Protein AF-A0A8S3ZU17-F1 (afdb_monomer_lite)

pLDDT: mean 91.09, std 12.71, range [44.12, 98.75]

Foldseek 3Di:
DDDDDDPVDDDDDDEAEDDQDCDDQDHNVCLQCQPPPGPDPDRHHVLVVVVVLLVVCVVDVVAAYEYEALLNVVVSCVVDDPVSLVSVLVCLVSNRYAYAQQFNGLDAAPPDDVVVLVVRSVVSQVCCCVRRNNVSHDLEHEALPHQDHALVSLQSSLVVNRQAYEYEHDDPVVLVVCVVVVNQWDWDQSPCPPCNCSSIHIYGYDNHGPDDDPVPPPPDPPDPPPPPCDPVVVVVVVVVVVVD

Organism: NCBI:txid100452

Structure (mmCIF, N/CA/C/O backbone):
data_AF-A0A8S3ZU17-F1
#
_entry.id   AF-A0A8S3ZU17-F1
#
loop_
_atom_site.group_PDB
_atom_site.id
_atom_site.type_symbol
_atom_site.label_atom_id
_atom_site.label_alt_id
_atom_site.label_comp_id
_atom_site.label_asym_id
_atom_site.label_entity_id
_atom_site.label_seq_id
_atom_site.pdbx_PDB_ins_code
_atom_site.Cartn_x
_atom_site.Cartn_y
_atom_site.Cartn_z
_atom_site.occupancy
_atom_site.B_iso_or_equiv
_atom_site.auth_seq_id
_atom_site.auth_comp_id
_atom_site.auth_asym_id
_atom_site.auth_atom_id
_atom_site.pdbx_PDB_model_num
ATOM 1 N N . ASN A 1 1 ? -13.985 -9.614 -5.889 1.00 69.81 1 ASN A N 1
ATOM 2 C CA . ASN A 1 1 ? -14.977 -8.670 -6.433 1.00 69.81 1 ASN A CA 1
ATOM 3 C C . ASN A 1 1 ? -14.207 -7.542 -7.112 1.00 69.81 1 ASN A C 1
ATOM 5 O O . ASN A 1 1 ? -13.964 -6.518 -6.483 1.00 69.81 1 ASN A O 1
ATOM 9 N N . CYS A 1 2 ? -13.712 -7.781 -8.330 1.00 88.81 2 CYS A N 1
ATOM 10 C CA . CYS A 1 2 ? -12.930 -6.790 -9.077 1.00 88.81 2 CYS A CA 1
ATOM 11 C C . CYS A 1 2 ? -13.880 -5.884 -9.878 1.00 88.81 2 CYS A C 1
ATOM 13 O O . CYS A 1 2 ? -14.910 -6.385 -10.337 1.00 88.81 2 CYS A O 1
ATOM 15 N N . PRO A 1 3 ? -13.584 -4.580 -10.035 1.00 92.44 3 PRO A N 1
ATOM 16 C CA . PRO A 1 3 ? -14.338 -3.718 -10.943 1.00 92.44 3 PRO A CA 1
ATOM 17 C C . PRO A 1 3 ? -14.374 -4.288 -12.366 1.00 92.44 3 PRO A C 1
ATOM 19 O O . PRO A 1 3 ? -13.418 -4.935 -12.794 1.00 92.44 3 PRO A O 1
ATOM 22 N N . ALA A 1 4 ? -15.469 -4.042 -13.086 1.00 93.44 4 ALA A N 1
ATOM 23 C CA . ALA A 1 4 ? -15.565 -4.393 -14.498 1.00 93.44 4 ALA A CA 1
ATOM 24 C C . ALA A 1 4 ? -14.590 -3.547 -15.330 1.00 93.44 4 ALA A C 1
ATOM 26 O O . ALA A 1 4 ? -14.343 -2.385 -15.002 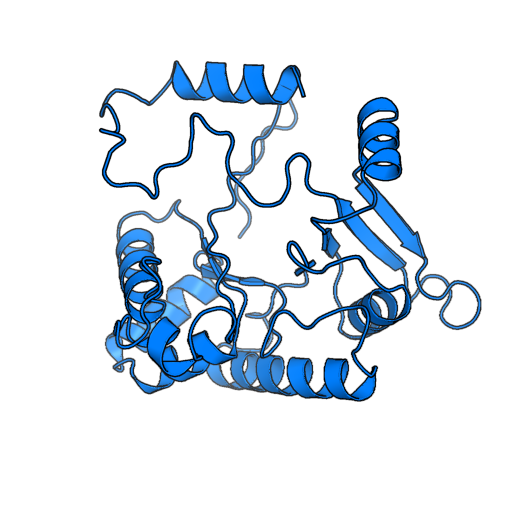1.00 93.44 4 ALA A O 1
ATOM 27 N N . ILE A 1 5 ? -14.071 -4.142 -16.400 1.00 95.25 5 ILE A N 1
ATOM 28 C CA . ILE A 1 5 ? -13.211 -3.487 -17.389 1.00 95.25 5 ILE A CA 1
ATOM 29 C C . ILE A 1 5 ? -13.906 -3.482 -18.752 1.00 95.25 5 ILE A C 1
ATOM 31 O O . ILE A 1 5 ? -14.777 -4.318 -19.003 1.00 95.25 5 ILE A O 1
ATOM 35 N N . ASP A 1 6 ? -13.497 -2.567 -19.626 1.00 94.38 6 ASP A N 1
ATOM 36 C CA . ASP A 1 6 ? -13.861 -2.572 -21.045 1.00 94.38 6 ASP A CA 1
ATOM 37 C C . ASP A 1 6 ? -12.615 -2.886 -21.881 1.00 94.38 6 ASP A C 1
ATOM 39 O O . ASP A 1 6 ? -11.703 -2.067 -21.985 1.00 94.38 6 ASP A O 1
ATOM 43 N N . GLU A 1 7 ? -12.559 -4.081 -22.473 1.00 95.19 7 GLU A N 1
ATOM 44 C CA . GLU A 1 7 ? -11.410 -4.544 -23.267 1.00 95.19 7 GLU A CA 1
ATOM 45 C C . GLU A 1 7 ? -11.180 -3.725 -24.549 1.00 95.19 7 GLU A C 1
ATOM 47 O O . GLU A 1 7 ? -10.099 -3.787 -25.132 1.00 95.19 7 GLU A O 1
ATOM 52 N N . SER A 1 8 ? -12.170 -2.942 -24.990 1.00 95.00 8 SER A N 1
ATOM 53 C CA . SER A 1 8 ? -12.053 -2.067 -26.160 1.00 95.00 8 SER A CA 1
ATOM 54 C C . SER A 1 8 ? -11.480 -0.682 -25.836 1.00 95.00 8 SER A C 1
ATOM 56 O O . SER A 1 8 ? -11.221 0.103 -26.752 1.00 95.00 8 SER A O 1
ATOM 58 N N . MET A 1 9 ? -11.268 -0.372 -24.552 1.00 91.94 9 MET A N 1
ATOM 59 C CA . MET A 1 9 ? -10.837 0.943 -24.083 1.00 91.94 9 MET A CA 1
ATOM 60 C C . MET A 1 9 ? -9.561 0.886 -23.239 1.00 91.94 9 MET A C 1
ATOM 62 O O . MET A 1 9 ? -9.140 -0.153 -22.731 1.00 91.94 9 MET A O 1
ATOM 66 N N . ILE A 1 10 ? -8.952 2.058 -23.042 1.00 89.25 10 ILE A N 1
ATOM 67 C CA . ILE A 1 10 ? -7.946 2.239 -21.994 1.00 89.25 10 ILE A CA 1
ATOM 68 C C . ILE A 1 10 ? -8.663 2.198 -20.645 1.00 89.25 10 ILE A C 1
ATOM 70 O O . ILE A 1 10 ? -9.541 3.018 -20.375 1.00 89.25 10 ILE A O 1
ATOM 74 N N . ASN A 1 11 ? -8.254 1.265 -19.789 1.00 91.62 11 ASN A N 1
ATOM 75 C CA . ASN A 1 11 ? -8.778 1.134 -18.436 1.00 91.62 11 ASN A CA 1
ATOM 76 C C . ASN A 1 11 ? -7.854 1.862 -17.458 1.00 91.62 11 ASN A C 1
ATOM 78 O O . ASN A 1 11 ? -6.670 1.546 -17.352 1.00 91.62 11 ASN A O 1
ATOM 82 N N . VAL A 1 12 ? -8.400 2.835 -16.730 1.00 91.25 12 VAL A N 1
ATOM 83 C CA . VAL A 1 12 ? -7.660 3.594 -15.716 1.00 91.25 12 VAL A CA 1
ATOM 84 C C . VAL A 1 12 ? -8.087 3.120 -14.333 1.00 91.25 12 VAL A C 1
ATOM 86 O O . VAL A 1 12 ? -9.187 3.418 -13.868 1.00 91.25 12 VAL A O 1
ATOM 89 N N . HIS A 1 13 ? -7.203 2.389 -13.658 1.00 93.38 13 HIS A N 1
ATOM 90 C CA . HIS A 1 13 ? -7.432 1.935 -12.290 1.00 93.38 13 HIS A CA 1
ATOM 91 C C . HIS A 1 13 ? -6.986 3.010 -11.298 1.00 93.38 13 HIS A C 1
ATOM 93 O O . HIS A 1 13 ? -5.796 3.209 -11.066 1.00 93.38 13 HIS A O 1
ATOM 99 N N . LEU A 1 14 ? -7.951 3.703 -10.693 1.00 93.44 14 LEU A N 1
ATOM 100 C CA . LEU A 1 14 ? -7.679 4.595 -9.570 1.00 93.44 14 LEU A CA 1
ATOM 101 C C . LEU A 1 14 ? -7.478 3.751 -8.310 1.00 93.44 14 LEU A C 1
ATOM 103 O O . LEU A 1 14 ? -8.381 3.011 -7.915 1.00 93.44 14 LEU A O 1
ATOM 107 N N . VAL A 1 15 ? -6.310 3.874 -7.679 1.00 95.62 15 VAL A N 1
ATOM 108 C CA . VAL A 1 15 ? -5.947 3.126 -6.466 1.00 95.62 15 VAL A CA 1
ATOM 109 C C . VAL A 1 15 ? -5.748 4.111 -5.310 1.00 95.62 15 VAL A C 1
ATOM 111 O O . VAL A 1 15 ? -4.634 4.585 -5.100 1.00 95.62 15 VAL A O 1
ATOM 114 N N . PRO A 1 16 ? -6.810 4.476 -4.566 1.00 96.38 16 PRO A N 1
ATOM 115 C CA . PRO A 1 16 ? -6.674 5.332 -3.395 1.00 96.38 16 PRO A CA 1
ATOM 116 C C . PRO A 1 16 ? -5.888 4.620 -2.294 1.00 96.38 16 PRO A C 1
ATOM 118 O O . PRO A 1 16 ? -6.227 3.500 -1.903 1.00 96.38 16 PRO A O 1
ATOM 121 N N . HIS A 1 17 ? -4.857 5.285 -1.786 1.00 96.56 17 HIS A N 1
ATOM 122 C CA . HIS A 1 17 ? -4.016 4.792 -0.703 1.00 96.56 17 HIS A CA 1
ATOM 123 C C . HIS A 1 17 ? -3.500 5.955 0.146 1.00 96.56 17 HIS A C 1
ATOM 125 O O . HIS A 1 17 ? -3.621 7.122 -0.223 1.00 96.56 17 HIS A O 1
ATOM 131 N N . SER A 1 18 ? -2.893 5.631 1.284 1.00 94.31 18 SER A N 1
ATOM 132 C CA . SER A 1 18 ? -2.116 6.567 2.093 1.00 94.31 18 SER A CA 1
ATOM 133 C C . SER A 1 18 ? -0.814 5.867 2.452 1.00 94.31 18 SER A C 1
ATOM 135 O O . SER A 1 18 ? -0.853 4.729 2.910 1.00 94.31 18 SER A O 1
ATOM 137 N N . HIS A 1 19 ? 0.325 6.495 2.161 1.00 95.25 19 HIS A N 1
ATOM 138 C CA . HIS A 1 19 ? 1.609 5.996 2.642 1.00 95.25 19 HIS A CA 1
ATOM 139 C C . HIS A 1 19 ? 1.821 6.503 4.065 1.00 95.25 19 HIS A C 1
ATOM 141 O O . HIS A 1 19 ? 1.743 7.712 4.299 1.00 95.25 19 HIS A O 1
ATOM 147 N N . ILE A 1 20 ? 2.019 5.583 5.008 1.00 93.56 20 ILE A N 1
ATOM 148 C CA . ILE A 1 20 ? 2.026 5.911 6.428 1.00 93.56 20 ILE A CA 1
ATOM 149 C C . ILE A 1 20 ? 3.246 5.290 7.100 1.00 93.56 20 ILE A C 1
ATOM 151 O O . ILE A 1 20 ? 3.212 4.149 7.560 1.00 93.56 20 ILE A O 1
ATOM 155 N N . ASP A 1 21 ? 4.309 6.081 7.223 1.00 96.00 21 ASP A N 1
ATOM 156 C CA . ASP A 1 21 ? 5.535 5.651 7.886 1.00 96.00 21 ASP A CA 1
ATOM 157 C C . ASP A 1 21 ? 5.282 5.177 9.320 1.00 96.00 21 ASP A C 1
ATOM 159 O O . ASP A 1 21 ? 4.705 5.879 10.162 1.00 96.00 21 ASP A O 1
ATOM 163 N N . VAL A 1 22 ? 5.783 3.984 9.639 1.00 97.12 22 VAL A N 1
ATOM 164 C CA . VAL A 1 22 ? 5.805 3.455 11.008 1.00 97.12 22 VAL A CA 1
ATOM 165 C C . VAL A 1 22 ? 7.019 4.028 11.740 1.00 97.12 22 VAL A C 1
ATOM 167 O O . VAL A 1 22 ? 7.945 3.320 12.125 1.00 97.12 22 VAL A O 1
ATOM 170 N N . GLY A 1 23 ? 6.988 5.348 11.921 1.00 93.50 23 GLY A N 1
ATOM 171 C CA . GLY A 1 23 ? 8.092 6.141 12.447 1.00 93.50 23 GLY A CA 1
ATOM 172 C C . GLY A 1 23 ? 9.035 6.636 11.345 1.00 93.50 23 GLY A C 1
ATOM 173 O O . GLY A 1 23 ? 9.515 5.854 10.534 1.00 93.50 23 GLY A O 1
ATOM 174 N N . TRP A 1 24 ? 9.307 7.944 11.330 1.00 93.06 24 TRP A N 1
ATOM 175 C CA . TRP A 1 24 ? 10.256 8.596 10.413 1.00 93.06 24 TRP A CA 1
ATOM 176 C C . TRP A 1 24 ? 10.633 9.983 10.950 1.00 93.06 24 TRP A C 1
ATOM 178 O O . TRP A 1 24 ? 11.619 10.118 11.670 1.00 93.06 24 TRP A O 1
ATOM 188 N N . LEU A 1 25 ? 9.815 11.005 10.668 1.00 89.69 25 LEU A N 1
ATOM 189 C CA . LEU A 1 25 ? 9.969 12.354 11.238 1.00 89.69 25 LEU A CA 1
ATOM 190 C C . LEU A 1 25 ? 9.270 12.506 12.592 1.00 89.69 25 LEU A C 1
ATOM 192 O O . LEU A 1 25 ? 9.583 13.417 13.356 1.00 89.69 25 LEU A O 1
ATOM 196 N N . LYS A 1 26 ? 8.309 11.623 12.859 1.00 89.44 26 LYS A N 1
ATOM 197 C CA . LYS A 1 26 ? 7.585 11.495 14.120 1.00 89.44 26 LYS A CA 1
ATOM 198 C C . LYS A 1 26 ? 7.677 10.061 14.613 1.00 89.44 26 LYS A C 1
ATOM 200 O O . LYS A 1 26 ? 7.973 9.146 13.839 1.00 89.44 26 LYS A O 1
ATOM 205 N N . THR A 1 27 ? 7.419 9.862 15.895 1.00 92.56 27 THR A N 1
ATOM 206 C CA . THR A 1 27 ? 7.246 8.531 16.473 1.00 92.56 27 THR A CA 1
ATOM 207 C C . THR A 1 27 ? 5.971 7.870 15.945 1.00 92.56 27 THR A C 1
ATOM 209 O O . THR A 1 27 ? 5.072 8.523 15.413 1.00 92.56 27 THR A O 1
ATOM 212 N N . VAL A 1 28 ? 5.875 6.552 16.131 1.00 94.81 28 VAL A N 1
ATOM 213 C CA . VAL A 1 28 ? 4.680 5.774 15.775 1.00 94.81 28 VAL A CA 1
ATOM 214 C C . VAL A 1 28 ? 3.430 6.330 16.470 1.00 94.81 28 VAL A C 1
ATOM 216 O O . VAL A 1 28 ? 2.376 6.451 15.854 1.00 94.81 28 VAL A O 1
ATOM 219 N N . ASP A 1 29 ? 3.533 6.711 17.742 1.00 93.62 29 ASP A N 1
ATOM 220 C CA . ASP A 1 29 ? 2.380 7.200 18.502 1.00 93.62 29 ASP A CA 1
ATOM 221 C C . ASP A 1 29 ? 1.916 8.576 18.026 1.00 93.62 29 ASP A C 1
ATOM 223 O O . ASP A 1 29 ? 0.720 8.773 17.828 1.00 93.62 29 ASP A O 1
ATOM 227 N N . GLU A 1 30 ? 2.852 9.486 17.767 1.00 91.44 30 GLU A N 1
ATOM 228 C CA . GLU A 1 30 ? 2.558 10.827 17.251 1.00 91.44 30 GLU A CA 1
ATOM 229 C C . GLU A 1 30 ? 1.898 10.774 15.870 1.00 91.44 30 GLU A C 1
ATOM 231 O O . GLU A 1 30 ? 0.909 11.467 15.631 1.00 91.44 30 GLU A O 1
ATOM 236 N N . TYR A 1 31 ? 2.391 9.918 14.966 1.00 93.38 31 TYR A N 1
ATOM 237 C CA . TYR A 1 31 ? 1.717 9.685 13.689 1.00 93.38 31 TYR A CA 1
ATOM 238 C C . TYR A 1 31 ? 0.314 9.117 13.895 1.00 93.38 31 TYR A C 1
ATOM 240 O O . TYR A 1 31 ? -0.630 9.552 13.232 1.00 93.38 31 TYR A O 1
ATOM 248 N N . TYR A 1 32 ? 0.156 8.150 14.802 1.00 94.81 32 TYR A N 1
ATOM 249 C CA . TYR A 1 32 ? -1.131 7.504 15.019 1.00 94.81 32 TYR A CA 1
ATOM 250 C C . TYR A 1 32 ? -2.191 8.473 15.550 1.00 94.81 32 TYR A C 1
ATOM 252 O O . TYR A 1 32 ? -3.289 8.552 14.987 1.00 94.81 32 TYR A O 1
ATOM 260 N N . THR A 1 33 ? -1.875 9.206 16.621 1.00 92.06 33 THR A N 1
ATOM 261 C CA . THR A 1 33 ? -2.826 10.107 17.282 1.00 92.06 33 THR A CA 1
ATOM 262 C C . THR A 1 33 ? -3.020 11.415 16.526 1.00 92.06 33 THR A C 1
ATOM 264 O O . THR A 1 33 ? -4.091 12.015 16.645 1.00 92.06 33 THR A O 1
ATOM 267 N N . GLY A 1 34 ? -2.027 11.824 15.731 1.00 87.19 34 GLY A N 1
ATOM 268 C CA . GLY A 1 34 ? -1.964 13.145 15.113 1.00 87.19 34 GLY A CA 1
ATOM 269 C C . GLY A 1 34 ? -1.469 14.232 16.063 1.00 87.19 34 GLY A C 1
ATOM 270 O O . GLY A 1 34 ? -1.502 15.413 15.706 1.00 87.19 34 GLY A O 1
ATOM 271 N N . ASP A 1 35 ? -1.022 13.853 17.263 1.00 80.56 35 ASP A N 1
ATOM 272 C CA . ASP A 1 35 ? -0.457 14.795 18.216 1.00 80.56 35 ASP A CA 1
ATOM 273 C C . ASP A 1 35 ? 0.832 15.388 17.643 1.00 80.56 35 ASP A C 1
ATOM 275 O O . ASP A 1 35 ? 1.611 14.727 16.950 1.00 80.56 35 ASP A O 1
ATOM 279 N N . ASN A 1 36 ? 1.049 16.675 17.909 1.00 66.69 36 ASN A N 1
ATOM 280 C CA . ASN A 1 36 ? 2.143 17.428 17.304 1.00 66.69 36 ASN A CA 1
ATOM 281 C C . ASN A 1 36 ? 3.144 17.965 18.345 1.00 66.69 36 ASN A C 1
ATOM 283 O O . ASN A 1 36 ? 3.320 19.178 18.445 1.00 66.69 36 ASN A O 1
ATOM 287 N N . PRO A 1 37 ? 3.787 17.098 19.152 1.00 59.91 37 PRO A N 1
ATOM 288 C CA . PRO A 1 37 ? 4.853 17.521 20.063 1.00 59.91 37 PRO A CA 1
ATOM 289 C C . PRO A 1 37 ? 6.185 17.780 19.328 1.00 59.91 37 PRO A C 1
ATOM 291 O O . PRO A 1 37 ? 7.056 18.475 19.844 1.00 59.91 37 PRO A O 1
ATOM 294 N N . SER A 1 38 ? 6.345 17.253 18.113 1.00 58.25 38 SER A N 1
ATOM 295 C CA . SER A 1 38 ? 7.497 17.457 17.230 1.00 58.25 38 SER A CA 1
ATOM 296 C C . SER A 1 38 ? 7.429 18.809 16.503 1.00 58.25 38 SER A C 1
ATOM 298 O O . SER A 1 38 ? 6.379 19.177 15.981 1.00 58.25 38 SER A O 1
ATOM 300 N N . SER A 1 39 ? 8.558 19.514 16.359 1.00 61.25 39 SER A N 1
ATOM 301 C CA . SER A 1 39 ? 8.704 20.785 15.611 1.00 61.25 39 SER A CA 1
ATOM 302 C C . SER A 1 39 ? 8.517 20.664 14.086 1.00 61.25 39 SER A C 1
ATOM 304 O O . SER A 1 39 ? 8.818 21.596 13.338 1.00 61.25 39 SER A O 1
ATOM 306 N N . VAL A 1 40 ? 8.028 19.517 13.611 1.00 63.53 40 VAL A N 1
ATOM 307 C CA . VAL A 1 40 ? 7.869 19.185 12.196 1.00 63.53 40 VAL A CA 1
ATOM 308 C C . VAL A 1 40 ? 6.444 19.546 11.747 1.00 63.53 40 VAL A C 1
ATOM 310 O O . VAL A 1 40 ? 5.476 19.030 12.308 1.00 63.53 40 VAL A O 1
ATOM 313 N N . PRO A 1 41 ? 6.272 20.392 10.714 1.00 58.94 41 PRO A N 1
ATOM 314 C CA . PRO A 1 41 ? 4.967 20.912 10.289 1.00 58.94 41 PRO A CA 1
ATOM 315 C C . PRO A 1 41 ? 4.073 19.898 9.545 1.00 58.94 41 PRO A C 1
ATOM 317 O O . PRO A 1 41 ? 3.057 20.284 8.970 1.00 58.94 41 PRO A O 1
ATOM 320 N N . THR A 1 42 ? 4.415 18.608 9.527 1.00 60.44 42 THR A N 1
ATOM 321 C CA . THR A 1 42 ? 3.658 17.584 8.790 1.00 60.44 42 THR A CA 1
ATOM 322 C C . THR A 1 42 ? 2.436 17.102 9.578 1.00 60.44 42 THR A C 1
ATOM 324 O O . THR A 1 42 ? 2.551 16.596 10.699 1.00 60.44 42 THR A O 1
ATOM 327 N N . VAL A 1 43 ? 1.254 17.208 8.969 1.00 64.12 43 VAL A N 1
ATOM 328 C CA . VAL A 1 43 ? -0.057 16.859 9.546 1.00 64.12 43 VAL A CA 1
ATOM 329 C C . VAL A 1 43 ? -0.390 15.388 9.254 1.00 64.12 43 VAL A C 1
ATOM 331 O O . VAL A 1 43 ? -1.275 15.086 8.466 1.00 64.12 43 VAL A O 1
ATOM 334 N N . GLY A 1 44 ? 0.360 14.450 9.833 1.00 77.00 44 GLY A N 1
ATOM 335 C CA . GLY A 1 44 ? 0.015 13.025 9.759 1.00 77.00 44 GLY A CA 1
ATOM 336 C C . GLY A 1 44 ? -0.873 12.626 10.937 1.00 77.00 44 GLY A C 1
ATOM 337 O O . GLY A 1 44 ? -0.463 12.847 12.070 1.00 77.00 44 GLY A O 1
ATOM 338 N N . CYS A 1 45 ? -2.057 12.057 10.685 1.00 91.00 45 CYS A N 1
ATOM 339 C CA . CYS A 1 45 ? -2.915 11.448 11.711 1.00 91.00 45 CYS A CA 1
ATOM 340 C C . CYS A 1 45 ? -3.527 10.141 11.186 1.00 91.00 45 CYS A C 1
ATOM 342 O O . CYS A 1 45 ? -4.563 10.159 10.517 1.00 91.00 45 CYS A O 1
ATOM 344 N N . VAL A 1 46 ? -2.921 8.996 11.511 1.00 95.31 46 VAL A N 1
ATOM 345 C CA . VAL A 1 46 ? -3.357 7.690 10.979 1.00 95.31 46 VAL A CA 1
ATOM 346 C C . VAL A 1 46 ? -4.770 7.338 11.418 1.00 95.31 46 VAL A C 1
ATOM 348 O O . VAL A 1 46 ? -5.590 6.909 10.606 1.00 95.31 46 VAL A O 1
ATOM 351 N N . ARG A 1 47 ? -5.089 7.574 12.695 1.00 95.56 47 ARG A N 1
ATOM 352 C CA . ARG A 1 47 ? -6.432 7.336 13.232 1.00 95.56 47 ARG A CA 1
ATOM 353 C C . ARG A 1 47 ? -7.485 8.185 12.515 1.00 95.56 47 ARG A C 1
ATOM 355 O O . ARG A 1 47 ? -8.586 7.706 12.252 1.00 95.56 47 ARG A O 1
ATOM 362 N N . CYS A 1 48 ? -7.158 9.433 12.177 1.00 93.31 48 CYS A N 1
ATOM 363 C CA . CYS A 1 48 ? -8.047 10.323 11.430 1.00 93.31 48 CYS A CA 1
ATOM 364 C C . CYS A 1 48 ? -8.270 9.812 10.000 1.00 93.31 48 CYS A C 1
ATOM 366 O O . CYS A 1 48 ? -9.414 9.774 9.540 1.00 93.31 48 CYS A O 1
ATOM 368 N N . THR A 1 49 ? -7.194 9.383 9.328 1.00 94.38 49 THR A N 1
ATOM 369 C CA . THR A 1 49 ? -7.245 8.799 7.982 1.00 94.38 49 THR A CA 1
ATOM 370 C C . THR A 1 49 ? -8.128 7.558 7.965 1.00 94.38 49 THR A C 1
ATOM 372 O O . THR A 1 49 ? -9.072 7.506 7.187 1.00 94.38 49 THR A O 1
ATOM 375 N N . LEU A 1 50 ? -7.911 6.598 8.870 1.00 97.62 50 LEU A N 1
ATOM 376 C CA . LEU A 1 50 ? -8.709 5.369 8.934 1.00 97.62 50 LEU A CA 1
ATOM 377 C C . LEU A 1 50 ? -10.193 5.642 9.215 1.00 97.62 50 LEU A C 1
ATOM 379 O O . LEU A 1 50 ? -11.053 5.125 8.501 1.00 97.62 50 LEU A O 1
ATOM 383 N N . ASN A 1 51 ? -10.506 6.507 10.187 1.00 96.44 51 ASN A N 1
ATOM 384 C CA . ASN A 1 51 ? -11.889 6.905 10.475 1.00 96.44 51 ASN A CA 1
ATOM 385 C C . ASN A 1 51 ? -12.580 7.541 9.259 1.00 96.44 51 ASN A C 1
ATOM 387 O O . ASN A 1 51 ? -13.726 7.205 8.940 1.00 96.44 51 ASN A O 1
ATOM 391 N N . THR A 1 52 ? -11.884 8.446 8.567 1.00 95.56 52 THR A N 1
ATOM 392 C CA . THR A 1 52 ? -12.423 9.136 7.387 1.00 95.56 52 THR A CA 1
ATOM 393 C C . THR A 1 52 ? -12.593 8.166 6.226 1.00 95.56 52 THR A C 1
ATOM 395 O O . THR A 1 52 ? -13.671 8.109 5.644 1.00 95.56 52 THR A O 1
ATOM 398 N N . THR A 1 53 ? -11.590 7.334 5.942 1.00 97.31 53 THR A N 1
ATOM 399 C CA . THR A 1 53 ? -11.649 6.308 4.897 1.00 97.31 53 THR A CA 1
ATOM 400 C C . THR A 1 53 ? -12.829 5.370 5.106 1.00 97.31 53 THR A C 1
ATOM 402 O O . THR A 1 53 ? -13.619 5.179 4.186 1.00 97.31 53 THR A O 1
ATOM 405 N N . ILE A 1 54 ? -13.007 4.818 6.309 1.00 98.50 54 ILE A N 1
ATOM 406 C CA . ILE A 1 54 ? -14.130 3.914 6.594 1.00 98.50 54 ILE A CA 1
ATOM 407 C C . ILE A 1 54 ? -15.464 4.640 6.393 1.00 98.50 54 ILE A C 1
ATOM 409 O O . ILE A 1 54 ? -16.357 4.115 5.729 1.00 98.50 54 ILE A O 1
ATOM 413 N N . THR A 1 55 ? -15.582 5.872 6.894 1.00 98.12 55 THR A N 1
ATOM 414 C CA . THR A 1 55 ? -16.782 6.700 6.706 1.00 98.12 55 THR A CA 1
ATOM 415 C C . THR A 1 55 ? -17.081 6.944 5.225 1.00 98.12 55 THR A C 1
ATOM 417 O O . THR A 1 55 ? -18.226 6.803 4.797 1.00 98.12 55 THR A O 1
ATOM 420 N N . GLU A 1 56 ? -16.072 7.280 4.420 1.00 97.69 56 GLU A N 1
ATOM 421 C CA . GLU A 1 56 ? -16.242 7.535 2.990 1.00 97.69 56 GLU A CA 1
ATOM 422 C C . GLU A 1 56 ? -16.537 6.261 2.198 1.00 97.69 56 GLU A C 1
ATOM 424 O O . GLU A 1 56 ? -17.355 6.303 1.279 1.00 97.69 56 GLU A O 1
ATOM 429 N N . LEU A 1 57 ? -15.951 5.120 2.560 1.00 98.50 57 LEU A N 1
ATOM 430 C CA . LEU A 1 57 ? -16.298 3.834 1.959 1.00 98.50 57 LEU A CA 1
ATOM 431 C C . LEU A 1 57 ? -17.765 3.481 2.248 1.00 98.50 57 LEU A C 1
ATOM 433 O O . LEU A 1 57 ? -18.495 3.064 1.353 1.00 98.50 57 LEU A O 1
ATOM 437 N N . LEU A 1 58 ? -18.263 3.704 3.461 1.00 98.31 58 LEU A N 1
ATOM 438 C CA . LEU A 1 58 ? -19.659 3.396 3.790 1.00 98.31 58 LEU A CA 1
ATOM 439 C C . LEU A 1 58 ? -20.683 4.248 3.015 1.00 98.31 58 LEU A C 1
ATOM 441 O O . LEU A 1 58 ? -21.823 3.816 2.860 1.00 98.31 58 LEU A O 1
ATOM 445 N N . LYS A 1 59 ? -20.296 5.423 2.501 1.00 98.12 59 LYS A N 1
ATOM 446 C CA . LYS A 1 59 ? -21.191 6.323 1.749 1.00 98.12 59 LYS A CA 1
ATOM 447 C C . LYS A 1 59 ? -21.478 5.880 0.312 1.00 98.12 59 LYS A C 1
ATOM 449 O O . LYS A 1 59 ? -22.501 6.275 -0.235 1.00 98.12 59 LYS A O 1
ATOM 454 N N . ASP A 1 60 ? -20.594 5.105 -0.310 1.00 96.94 60 ASP A N 1
ATOM 455 C CA . ASP A 1 60 ? -20.712 4.740 -1.727 1.00 96.94 60 ASP A CA 1
ATOM 456 C C . ASP A 1 60 ? -20.027 3.401 -1.998 1.00 96.94 60 ASP A C 1
ATOM 458 O O . ASP A 1 60 ? -18.812 3.290 -1.846 1.00 96.94 60 ASP A O 1
ATOM 462 N N . ALA A 1 61 ? -20.803 2.407 -2.440 1.00 96.00 61 ALA A N 1
ATOM 463 C CA . ALA A 1 61 ? -20.370 1.029 -2.676 1.00 96.00 61 ALA A CA 1
ATOM 464 C C . ALA A 1 61 ? -19.286 0.871 -3.763 1.00 96.00 61 ALA A C 1
ATOM 466 O O . ALA A 1 61 ? -18.613 -0.159 -3.817 1.00 96.00 61 ALA A O 1
ATOM 467 N N . THR A 1 62 ? -19.085 1.875 -4.617 1.00 95.31 62 THR A N 1
ATOM 468 C CA . THR A 1 62 ? -18.069 1.844 -5.681 1.00 95.31 62 THR A CA 1
ATOM 469 C C . THR A 1 62 ? -16.666 2.170 -5.168 1.00 95.31 62 THR A C 1
ATOM 471 O O . THR A 1 62 ? -15.672 1.720 -5.748 1.00 95.31 62 THR A O 1
ATOM 474 N N . ARG A 1 63 ? -16.576 2.907 -4.052 1.00 96.88 63 ARG A N 1
ATOM 475 C CA . ARG A 1 63 ? -15.308 3.384 -3.493 1.00 96.88 63 ARG A CA 1
ATOM 476 C C . ARG A 1 63 ? -14.462 2.239 -2.959 1.00 96.88 63 ARG A C 1
ATOM 478 O O . ARG A 1 63 ? -14.988 1.271 -2.395 1.00 96.88 63 ARG A O 1
ATOM 485 N N . ARG A 1 64 ? -13.151 2.406 -3.128 1.00 97.88 64 ARG A N 1
ATOM 486 C CA . ARG A 1 64 ? -12.090 1.454 -2.797 1.00 97.88 64 ARG A CA 1
ATOM 487 C C . ARG A 1 64 ? -10.959 2.175 -2.081 1.00 97.88 64 ARG A C 1
ATOM 489 O O . ARG A 1 64 ? -10.725 3.349 -2.355 1.00 97.88 64 ARG A O 1
ATOM 496 N N . PHE A 1 65 ? -10.255 1.466 -1.213 1.00 98.38 65 PHE A N 1
ATOM 497 C CA . PHE A 1 65 ? -9.036 1.950 -0.580 1.00 98.38 65 PHE A CA 1
ATOM 498 C C . PHE A 1 65 ? -8.114 0.774 -0.256 1.00 98.38 65 PHE A C 1
ATOM 500 O O . PHE A 1 65 ? -8.600 -0.259 0.212 1.00 98.38 65 PHE A O 1
ATOM 507 N N . ILE A 1 66 ? -6.808 0.931 -0.479 1.00 98.31 66 ILE A N 1
ATOM 508 C CA . ILE A 1 66 ? -5.802 -0.035 -0.019 1.00 98.31 66 ILE A CA 1
ATOM 509 C C . ILE A 1 66 ? -5.122 0.470 1.256 1.00 98.31 66 ILE A C 1
ATOM 511 O O . ILE A 1 66 ? -4.787 1.649 1.366 1.00 98.31 66 ILE A O 1
ATOM 515 N N . PHE A 1 67 ? -4.916 -0.420 2.223 1.00 98.12 67 PHE A N 1
ATOM 516 C CA . PHE A 1 67 ? -4.186 -0.127 3.457 1.00 98.12 67 PHE A CA 1
ATOM 517 C C . PHE A 1 67 ? -3.009 -1.092 3.623 1.00 98.12 67 PHE A C 1
ATOM 519 O O . PHE A 1 67 ? -3.133 -2.271 3.287 1.00 98.12 67 PHE A O 1
ATOM 526 N N . ILE A 1 68 ? -1.872 -0.585 4.111 1.00 98.00 68 ILE A N 1
ATOM 527 C CA . ILE A 1 68 ? -0.583 -1.280 4.032 1.00 98.00 68 ILE A CA 1
ATOM 528 C C . ILE A 1 68 ? -0.068 -1.694 5.424 1.00 98.00 68 ILE A C 1
ATOM 530 O O . ILE A 1 68 ? 0.219 -2.868 5.648 1.00 98.00 68 ILE A O 1
ATOM 534 N N . GLU A 1 69 ? 0.084 -0.757 6.366 1.00 98.44 69 GLU A N 1
ATOM 535 C CA . GLU A 1 69 ? 0.903 -0.960 7.571 1.00 98.44 69 GLU A CA 1
ATOM 536 C C . GLU A 1 69 ? 0.118 -1.554 8.757 1.00 98.44 69 GLU A C 1
ATOM 538 O O . GLU A 1 69 ? -0.574 -0.848 9.503 1.00 98.44 69 GLU A O 1
ATOM 543 N N . MET A 1 70 ? 0.253 -2.864 9.001 1.00 98.56 70 MET A N 1
ATOM 544 C CA . MET A 1 70 ? -0.552 -3.549 10.026 1.00 98.56 70 MET A CA 1
ATOM 545 C C . MET A 1 70 ? -0.257 -3.103 11.462 1.00 98.56 70 MET A C 1
ATOM 547 O O . MET A 1 70 ? -1.131 -3.236 12.322 1.00 98.56 70 MET A O 1
ATOM 551 N N . LYS A 1 71 ? 0.902 -2.486 11.735 1.00 98.62 71 LYS A N 1
ATOM 552 C CA . LYS A 1 71 ? 1.174 -1.845 13.032 1.00 98.62 71 LYS A CA 1
ATOM 553 C C . LYS A 1 71 ? 0.103 -0.819 13.401 1.00 98.62 71 LYS A C 1
ATOM 555 O O . LYS A 1 71 ? -0.334 -0.777 14.550 1.00 98.62 71 LYS A O 1
ATOM 560 N N . TYR A 1 72 ? -0.314 0.016 12.455 1.00 98.62 72 TYR A N 1
ATOM 561 C CA . TYR A 1 72 ? -1.345 1.014 12.722 1.00 98.62 72 TYR A CA 1
ATOM 562 C C . TYR A 1 72 ? -2.744 0.421 12.666 1.00 98.62 72 TYR A C 1
ATOM 564 O O . TYR A 1 72 ? -3.585 0.770 13.494 1.00 98.62 72 TYR A O 1
ATOM 572 N N . PHE A 1 73 ? -2.990 -0.485 11.717 1.00 98.50 73 PHE A N 1
ATOM 573 C CA . PHE A 1 73 ? -4.310 -1.086 11.559 1.00 98.50 73 PHE A CA 1
ATOM 574 C C . PHE A 1 73 ? -4.720 -1.917 12.779 1.00 98.50 73 PHE A C 1
ATOM 576 O O . PHE A 1 73 ? -5.860 -1.823 13.226 1.00 98.50 73 PHE A O 1
ATOM 583 N N . SER A 1 74 ? -3.786 -2.678 13.357 1.00 98.62 74 SER A N 1
ATOM 584 C CA . SER A 1 74 ? -4.017 -3.451 14.586 1.00 98.62 74 SER A CA 1
ATOM 585 C C . SER A 1 74 ? -4.362 -2.556 15.774 1.00 98.62 74 SER A C 1
ATOM 587 O O . SER A 1 74 ? -5.364 -2.785 16.443 1.00 98.62 74 SER A O 1
ATOM 589 N N . ARG A 1 75 ? -3.615 -1.465 15.982 1.00 98.44 75 ARG A N 1
ATOM 590 C CA . ARG A 1 75 ? -3.934 -0.489 17.031 1.00 98.44 75 ARG A CA 1
ATOM 591 C C . ARG A 1 75 ? -5.314 0.140 16.831 1.00 98.44 75 ARG A C 1
ATOM 593 O O . ARG A 1 75 ? -6.084 0.254 17.779 1.00 98.44 75 ARG A O 1
ATOM 600 N N . PHE A 1 76 ? -5.636 0.525 15.598 1.00 98.62 76 PHE A N 1
ATOM 601 C CA . PHE A 1 76 ? -6.950 1.071 15.267 1.00 98.62 76 PHE A CA 1
ATOM 602 C C . PHE A 1 76 ? -8.075 0.069 15.532 1.00 98.62 76 PHE A C 1
ATOM 604 O O . PHE A 1 76 ? -9.128 0.430 16.053 1.00 98.62 76 PHE A O 1
ATOM 611 N N . TRP A 1 77 ? -7.841 -1.203 15.217 1.00 98.62 77 TRP A N 1
ATOM 612 C CA . TRP A 1 77 ? -8.774 -2.284 15.496 1.00 98.62 77 TRP A CA 1
ATOM 613 C C . TRP A 1 77 ? -9.024 -2.484 16.998 1.00 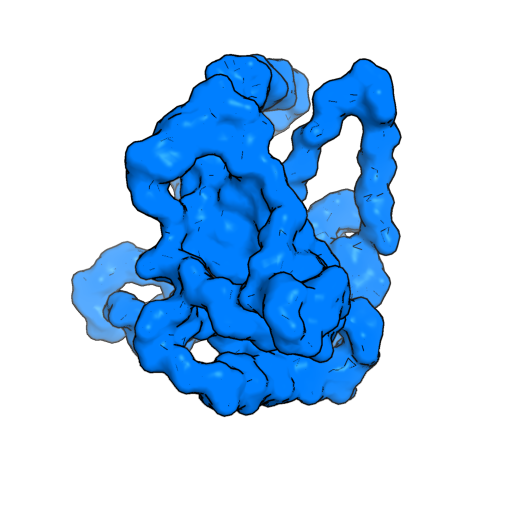98.62 77 TRP A C 1
ATOM 615 O O . TRP A 1 77 ? -10.171 -2.696 17.409 1.00 98.62 77 TRP A O 1
ATOM 625 N N . ASP A 1 78 ? -7.983 -2.384 17.824 1.00 98.19 78 ASP A N 1
ATOM 626 C CA . ASP A 1 78 ? -8.091 -2.506 19.281 1.00 98.19 78 ASP A CA 1
ATOM 627 C C . ASP A 1 78 ? -8.941 -1.387 19.897 1.00 98.19 78 ASP A C 1
ATOM 629 O O . ASP A 1 78 ? -9.708 -1.643 20.826 1.00 98.19 78 ASP A O 1
ATOM 633 N N . GLU A 1 79 ? -8.873 -0.180 19.332 1.00 97.62 79 GLU A N 1
ATOM 634 C CA . GLU A 1 79 ? -9.669 0.983 19.747 1.00 97.62 79 GLU A CA 1
ATOM 635 C C . GLU A 1 79 ? -11.106 0.977 19.185 1.00 97.62 79 GLU A C 1
ATOM 637 O O . GLU A 1 79 ? -11.976 1.679 19.703 1.00 97.62 79 GLU A O 1
ATOM 642 N N . ALA A 1 80 ? -11.376 0.197 18.133 1.00 97.94 80 ALA A N 1
ATOM 643 C CA . ALA A 1 80 ? -12.674 0.164 17.467 1.00 97.94 80 ALA A CA 1
ATOM 644 C C . ALA A 1 80 ? -13.757 -0.534 18.308 1.00 97.94 80 ALA A C 1
ATOM 646 O O . ALA A 1 80 ? -13.565 -1.637 18.828 1.00 97.94 80 ALA A O 1
ATOM 647 N N . ASP A 1 81 ? -14.945 0.075 18.370 1.00 98.25 81 ASP A N 1
ATOM 648 C CA . ASP A 1 81 ? -16.115 -0.542 18.995 1.00 98.25 81 ASP A CA 1
ATOM 649 C C . ASP A 1 81 ? -16.697 -1.689 18.144 1.00 98.25 81 ASP A C 1
ATOM 651 O O . ASP A 1 81 ? -16.313 -1.920 16.994 1.00 98.25 81 ASP A O 1
ATOM 655 N N . GLY A 1 82 ? -17.653 -2.434 18.709 1.00 98.38 82 GLY A N 1
ATOM 656 C CA . GLY A 1 82 ? -18.257 -3.580 18.024 1.00 98.38 82 GLY A CA 1
ATOM 657 C C . GLY A 1 82 ? -18.911 -3.222 16.686 1.00 98.38 82 GLY A C 1
ATOM 658 O O . GLY A 1 82 ? -18.832 -4.003 15.742 1.00 98.38 82 GLY A O 1
ATOM 659 N N . LYS A 1 83 ? -19.508 -2.030 16.566 1.00 98.44 83 LYS A N 1
ATOM 660 C CA . LYS A 1 83 ? -20.166 -1.593 15.330 1.00 98.44 83 LYS A CA 1
ATOM 661 C C . LYS A 1 83 ? -19.137 -1.290 14.244 1.00 98.44 83 LYS A C 1
ATOM 663 O O . LYS A 1 83 ? -19.292 -1.754 13.116 1.00 98.44 83 LYS A O 1
ATOM 668 N N . LEU A 1 84 ? -18.092 -0.538 14.582 1.00 98.44 84 LEU A N 1
ATOM 669 C CA . LEU A 1 84 ? -17.016 -0.189 13.663 1.00 98.44 84 LEU A CA 1
ATOM 670 C C . LEU A 1 84 ? -16.255 -1.439 13.205 1.00 98.44 84 LEU A C 1
ATOM 672 O O . LEU A 1 84 ? -15.962 -1.581 12.019 1.00 98.44 84 LEU A O 1
ATOM 676 N N . ARG A 1 85 ? -16.008 -2.392 14.109 1.00 98.75 85 ARG A N 1
ATOM 677 C CA . ARG A 1 85 ? -15.390 -3.685 13.774 1.00 98.75 85 ARG A CA 1
ATOM 678 C C . ARG A 1 85 ? -16.189 -4.471 12.737 1.00 98.75 85 ARG A C 1
ATOM 680 O O . ARG A 1 85 ? -15.604 -4.979 11.781 1.00 98.75 85 ARG A O 1
ATOM 687 N N . GLU A 1 86 ? -17.513 -4.535 12.877 1.00 98.62 86 GLU A N 1
ATOM 688 C CA . GLU A 1 86 ? -18.371 -5.193 11.883 1.00 98.62 86 GLU A CA 1
ATOM 689 C C . GLU A 1 86 ? -18.364 -4.464 10.534 1.00 98.62 86 GLU A C 1
ATOM 691 O O . GLU A 1 86 ? -18.278 -5.107 9.488 1.00 98.62 86 GLU A O 1
ATOM 696 N N . GLN A 1 87 ? -18.363 -3.128 10.538 1.00 98.69 87 GLN A N 1
ATOM 697 C CA . GLN A 1 87 ? -18.244 -2.335 9.310 1.00 98.69 87 GLN A CA 1
ATOM 698 C C . GLN A 1 87 ? -16.916 -2.596 8.587 1.00 98.69 87 GLN A C 1
ATOM 700 O O . GLN A 1 87 ? -16.904 -2.808 7.376 1.00 98.69 87 GLN A O 1
ATOM 705 N N . ILE A 1 88 ? -15.799 -2.636 9.318 1.00 98.69 88 ILE A N 1
ATOM 706 C CA . ILE A 1 88 ? -14.477 -2.947 8.756 1.00 98.69 88 ILE A CA 1
ATOM 707 C C . ILE A 1 88 ? -14.463 -4.359 8.167 1.00 98.69 88 ILE A C 1
ATOM 709 O O . ILE A 1 88 ? -14.041 -4.542 7.025 1.00 98.69 88 ILE A O 1
ATOM 713 N N . ARG A 1 89 ? -14.968 -5.357 8.906 1.00 98.56 89 ARG A N 1
ATOM 714 C CA . ARG A 1 89 ? -15.079 -6.741 8.417 1.00 98.56 89 ARG A CA 1
ATOM 715 C C . ARG A 1 89 ? -15.888 -6.821 7.131 1.00 98.56 89 ARG A C 1
ATOM 717 O O . ARG A 1 89 ? -15.468 -7.498 6.193 1.00 98.56 89 ARG A O 1
ATOM 724 N N . GLN A 1 90 ? -17.019 -6.122 7.073 1.00 98.19 90 GLN A N 1
ATOM 725 C CA . GLN A 1 90 ? -17.847 -6.054 5.875 1.00 98.19 90 GLN A CA 1
ATOM 726 C C . GLN A 1 90 ? -17.068 -5.453 4.697 1.00 98.19 90 GLN A C 1
ATOM 728 O O . GLN A 1 90 ? -17.001 -6.074 3.637 1.00 98.19 90 GLN A O 1
ATOM 733 N N . LEU A 1 91 ? -16.421 -4.299 4.884 1.00 98.56 91 LEU A N 1
ATOM 734 C CA . LEU A 1 91 ? -15.649 -3.634 3.830 1.00 98.56 91 LEU A CA 1
ATOM 735 C C . LEU A 1 91 ? -14.485 -4.495 3.316 1.00 98.56 91 LEU A C 1
ATOM 737 O O . LEU A 1 91 ? -14.240 -4.524 2.109 1.00 98.56 91 LEU A O 1
ATOM 741 N N . ILE A 1 92 ? -13.796 -5.225 4.198 1.00 98.25 92 ILE A N 1
ATOM 742 C CA . ILE A 1 92 ? -12.724 -6.158 3.817 1.00 98.25 92 ILE A CA 1
ATOM 743 C C . ILE A 1 92 ? -13.286 -7.347 3.038 1.00 98.25 92 ILE A C 1
ATOM 745 O O . ILE A 1 92 ? -12.782 -7.687 1.965 1.00 98.25 92 ILE A O 1
ATOM 749 N N . LYS A 1 93 ? -14.381 -7.945 3.521 1.00 96.94 93 LYS A N 1
ATOM 750 C CA . LYS A 1 93 ? -15.063 -9.054 2.839 1.00 96.94 93 LYS A CA 1
ATOM 751 C C . LYS A 1 93 ? -15.533 -8.658 1.436 1.00 96.94 93 LYS A C 1
ATOM 753 O O . LYS A 1 93 ? -15.447 -9.457 0.505 1.00 96.94 93 LYS A O 1
ATOM 758 N N . GLU A 1 94 ? -15.994 -7.423 1.271 1.00 96.56 94 GLU A N 1
ATOM 759 C CA . GLU A 1 94 ? -16.435 -6.867 -0.010 1.00 96.56 94 GLU A CA 1
ATOM 760 C C . GLU A 1 94 ? -15.273 -6.447 -0.933 1.00 96.56 94 GLU A C 1
ATOM 762 O O . GLU A 1 94 ? -15.525 -6.080 -2.084 1.00 96.56 94 GLU A O 1
ATOM 767 N N . ARG A 1 95 ? -14.012 -6.529 -0.470 1.00 96.56 95 ARG A N 1
ATOM 768 C CA . ARG A 1 95 ? -12.813 -5.998 -1.155 1.00 96.56 95 ARG A CA 1
ATOM 769 C C . ARG A 1 95 ? -12.932 -4.503 -1.455 1.00 96.56 95 ARG A C 1
ATOM 771 O O . ARG A 1 95 ? -12.580 -4.026 -2.532 1.00 96.56 95 ARG A O 1
ATOM 778 N N . ARG A 1 96 ? -13.521 -3.768 -0.514 1.00 97.81 96 ARG A N 1
ATOM 779 C CA . ARG A 1 96 ? -13.679 -2.311 -0.568 1.00 97.81 96 ARG A CA 1
ATOM 780 C C . ARG A 1 96 ? -12.611 -1.590 0.233 1.00 97.81 96 ARG A C 1
ATOM 782 O O . ARG A 1 96 ? -12.107 -0.563 -0.206 1.00 97.81 96 ARG A O 1
ATOM 789 N N . LEU A 1 97 ? -12.242 -2.178 1.362 1.00 98.25 97 LEU A N 1
ATOM 790 C CA . LEU A 1 97 ? -10.992 -1.911 2.050 1.00 98.25 97 LEU A CA 1
ATOM 791 C C . LEU A 1 97 ? -10.100 -3.132 1.840 1.00 98.25 97 LEU A C 1
ATOM 793 O O . LEU A 1 97 ? -10.425 -4.210 2.328 1.00 98.25 97 LEU A O 1
ATOM 797 N N . GLU A 1 98 ? -9.027 -3.000 1.074 1.00 97.94 98 GLU A N 1
ATOM 798 C CA . GLU A 1 98 ? -8.132 -4.119 0.781 1.00 97.94 98 GLU A CA 1
ATOM 799 C C . GLU A 1 98 ? -6.808 -3.963 1.524 1.00 97.94 98 GLU A C 1
ATOM 801 O O . GLU A 1 98 ? -6.215 -2.887 1.544 1.00 97.94 98 GLU A O 1
ATOM 806 N N . ILE A 1 99 ? -6.350 -5.046 2.152 1.00 97.94 99 ILE A N 1
ATOM 807 C CA . ILE A 1 99 ? -5.057 -5.075 2.828 1.00 97.94 99 ILE A CA 1
ATOM 808 C C . ILE A 1 99 ? -4.004 -5.542 1.825 1.00 97.94 99 ILE A C 1
ATOM 810 O O . ILE A 1 99 ? -4.059 -6.674 1.332 1.00 97.94 99 ILE A O 1
ATOM 814 N N . VAL A 1 100 ?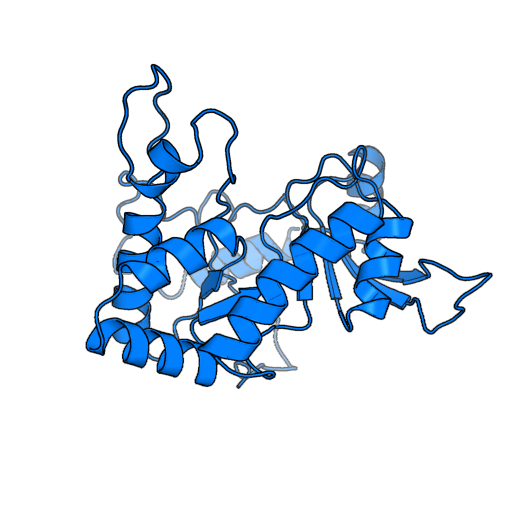 -3.049 -4.670 1.521 1.00 97.50 100 VAL A N 1
ATOM 815 C CA . VAL A 1 100 ? -1.915 -4.953 0.630 1.00 97.50 100 VAL A CA 1
ATOM 816 C C . VAL A 1 100 ? -0.624 -4.976 1.425 1.00 97.50 100 VAL A C 1
ATOM 818 O O . VAL A 1 100 ? -0.538 -4.337 2.467 1.00 97.50 100 VAL A O 1
ATOM 821 N N . ASN A 1 101 ? 0.372 -5.729 0.964 1.00 98.12 101 ASN A N 1
ATOM 822 C CA . ASN A 1 101 ? 1.614 -6.027 1.690 1.00 98.12 101 ASN A CA 1
ATOM 823 C C . ASN A 1 101 ? 1.456 -6.779 3.026 1.00 98.12 101 ASN A C 1
ATOM 825 O O . ASN A 1 101 ? 2.279 -7.624 3.337 1.00 98.12 101 ASN A O 1
ATOM 829 N N . GLY A 1 102 ? 0.444 -6.487 3.845 1.00 96.56 102 GLY A N 1
ATOM 830 C CA . GLY A 1 102 ? 0.027 -7.268 5.018 1.00 96.56 102 GLY A CA 1
ATOM 831 C C . GLY A 1 102 ? 1.043 -7.450 6.147 1.00 96.56 102 GLY A C 1
ATOM 832 O O . GLY A 1 102 ? 0.690 -8.009 7.181 1.00 96.56 102 GLY A O 1
ATOM 833 N N . GLY A 1 103 ? 2.285 -7.000 5.980 1.00 98.12 103 GLY A N 1
ATOM 834 C CA . GLY A 1 103 ? 3.293 -7.005 7.022 1.00 98.12 103 GLY A CA 1
ATOM 835 C C . GLY A 1 103 ? 3.003 -5.969 8.096 1.00 98.12 103 GLY A C 1
ATOM 836 O O . GLY A 1 103 ? 2.235 -5.020 7.908 1.00 98.12 103 GLY A O 1
ATOM 837 N N . TRP A 1 104 ? 3.646 -6.146 9.244 1.00 98.62 104 TRP A N 1
ATOM 838 C CA . TRP A 1 104 ? 3.594 -5.176 10.328 1.00 98.62 104 TRP A CA 1
ATOM 839 C C . TRP A 1 104 ? 4.015 -3.776 9.871 1.00 98.62 104 TRP A C 1
ATOM 841 O O . TRP A 1 104 ? 3.393 -2.782 10.252 1.00 98.62 104 TRP A O 1
ATOM 851 N N . VAL A 1 105 ? 5.029 -3.717 9.006 1.00 98.50 105 VAL A N 1
ATOM 852 C CA . VAL A 1 105 ? 5.531 -2.508 8.353 1.00 98.50 105 VAL A CA 1
ATOM 853 C C . VAL A 1 105 ? 5.827 -2.778 6.876 1.00 98.50 105 VAL A C 1
ATOM 855 O O . VAL A 1 105 ? 5.994 -3.922 6.447 1.00 98.50 105 VAL A O 1
ATOM 858 N N . MET A 1 106 ? 5.966 -1.711 6.092 1.00 98.12 106 MET A N 1
ATOM 859 C CA . MET A 1 106 ? 6.588 -1.785 4.773 1.00 98.12 106 MET A CA 1
ATOM 860 C C . MET A 1 106 ? 8.117 -1.829 4.943 1.00 98.12 106 MET A C 1
ATOM 862 O O . MET A 1 106 ? 8.788 -0.802 4.914 1.00 98.12 106 MET A O 1
ATOM 866 N N . SER A 1 107 ? 8.668 -3.012 5.228 1.00 97.50 107 SER A N 1
ATOM 867 C CA . SER A 1 107 ? 10.079 -3.157 5.622 1.00 97.50 107 SER A CA 1
ATOM 868 C C . SER A 1 107 ? 11.057 -2.669 4.550 1.00 97.50 107 SER A C 1
ATOM 870 O O . SER A 1 107 ? 10.793 -2.781 3.352 1.00 97.50 107 SER A O 1
ATOM 872 N N . ASP A 1 108 ? 12.212 -2.167 4.986 1.00 98.06 108 ASP A N 1
ATOM 873 C CA . ASP A 1 108 ? 13.319 -1.841 4.091 1.00 98.06 108 ASP A CA 1
ATOM 874 C C . ASP A 1 108 ? 13.822 -3.086 3.325 1.00 98.06 108 ASP A C 1
ATOM 876 O O . ASP A 1 108 ? 13.630 -4.229 3.752 1.00 98.06 108 ASP A O 1
ATOM 880 N N . ALA A 1 109 ? 14.462 -2.870 2.174 1.00 95.69 109 ALA A N 1
ATOM 881 C CA . ALA A 1 109 ? 14.989 -3.931 1.323 1.00 95.69 109 ALA A CA 1
ATOM 882 C C . ALA A 1 109 ? 16.527 -3.986 1.245 1.00 95.69 109 ALA A C 1
ATOM 884 O O . ALA A 1 109 ? 17.042 -4.895 0.590 1.00 95.69 109 ALA A O 1
ATOM 885 N N . GLY A 1 110 ? 17.255 -3.053 1.869 1.00 95.69 110 GLY A N 1
ATOM 886 C CA . GLY A 1 110 ? 18.719 -2.961 1.817 1.00 95.69 110 GLY A CA 1
ATOM 887 C C . GLY A 1 110 ? 19.450 -3.412 3.087 1.00 95.69 110 GLY A C 1
ATOM 888 O O . GLY A 1 110 ? 20.555 -3.943 2.989 1.00 95.69 110 GLY A O 1
ATOM 889 N N . VAL A 1 111 ? 18.855 -3.223 4.265 1.00 96.81 111 VAL A N 1
ATOM 890 C CA . VAL A 1 111 ? 19.476 -3.442 5.585 1.00 96.81 111 VAL A CA 1
ATOM 891 C C . VAL A 1 111 ? 18.678 -4.389 6.488 1.00 96.81 111 VAL A C 1
ATOM 893 O O . VAL A 1 111 ? 18.872 -4.408 7.701 1.00 96.81 111 VAL A O 1
ATOM 896 N N . THR A 1 112 ? 17.787 -5.193 5.912 1.00 97.31 112 THR A N 1
ATOM 897 C CA . THR A 1 112 ? 16.973 -6.183 6.629 1.00 97.31 112 THR A CA 1
ATOM 898 C C . THR A 1 112 ? 17.517 -7.599 6.453 1.00 97.31 112 THR A C 1
ATOM 900 O O . THR A 1 112 ? 17.968 -7.988 5.373 1.00 97.31 112 THR A O 1
ATOM 903 N N . MET A 1 113 ? 17.465 -8.402 7.520 1.00 97.69 113 MET A N 1
ATOM 904 C CA . MET A 1 113 ? 17.707 -9.842 7.425 1.00 97.69 113 MET A CA 1
ATOM 905 C C . MET A 1 113 ? 16.426 -10.551 6.986 1.00 97.69 113 MET A C 1
ATOM 907 O O . MET A 1 113 ? 15.325 -10.169 7.375 1.00 97.69 113 MET A O 1
ATOM 911 N N . TYR A 1 114 ? 16.558 -11.628 6.209 1.00 97.00 114 TYR A N 1
ATOM 912 C CA . TYR A 1 114 ? 15.394 -12.359 5.695 1.00 97.00 114 TYR A CA 1
ATOM 913 C C . TYR A 1 114 ? 14.497 -12.926 6.810 1.00 97.00 114 TYR A C 1
ATOM 915 O O . TYR A 1 114 ? 13.284 -12.969 6.633 1.00 97.00 114 TYR A O 1
ATOM 923 N N . ASN A 1 115 ? 15.066 -13.306 7.961 1.00 98.06 115 ASN A N 1
ATOM 924 C CA . ASN A 1 115 ? 14.286 -13.749 9.121 1.00 98.06 115 ASN A CA 1
ATOM 925 C C . ASN A 1 115 ? 13.399 -12.625 9.667 1.00 98.06 115 ASN A C 1
ATOM 927 O O . ASN A 1 115 ? 12.220 -12.856 9.889 1.00 98.06 115 ASN A O 1
ATOM 931 N N . ASP A 1 116 ? 13.914 -11.396 9.772 1.00 98.25 116 ASP A N 1
ATOM 932 C CA . ASP A 1 116 ? 13.129 -10.253 10.256 1.00 98.25 116 ASP A CA 1
ATOM 933 C C . ASP A 1 116 ? 11.997 -9.900 9.278 1.00 98.25 116 ASP A C 1
ATOM 935 O O . ASP A 1 116 ? 10.892 -9.547 9.693 1.00 98.25 116 ASP A O 1
ATOM 939 N N . ILE A 1 117 ? 12.249 -10.041 7.968 1.00 98.38 117 ILE A N 1
ATOM 940 C CA . ILE A 1 117 ? 11.216 -9.899 6.932 1.00 98.38 117 ILE A CA 1
ATOM 941 C C . ILE A 1 117 ? 10.109 -10.938 7.148 1.00 98.38 117 ILE A C 1
ATOM 943 O O . ILE A 1 117 ? 8.931 -10.592 7.057 1.00 98.38 117 ILE A O 1
ATOM 947 N N . ILE A 1 118 ? 10.467 -12.195 7.422 1.00 98.62 118 ILE A N 1
ATOM 948 C CA . ILE A 1 118 ? 9.507 -13.279 7.665 1.00 98.62 118 ILE A CA 1
ATOM 949 C C . ILE A 1 118 ? 8.729 -13.035 8.958 1.00 98.62 118 ILE A C 1
ATOM 951 O O . ILE A 1 118 ? 7.500 -13.104 8.935 1.00 98.62 118 ILE A O 1
ATOM 955 N N . ASP A 1 119 ? 9.405 -12.709 10.056 1.00 98.69 119 ASP A N 1
ATOM 956 C CA . ASP A 1 119 ? 8.784 -12.532 11.369 1.00 98.69 119 ASP A CA 1
ATOM 957 C C . ASP A 1 119 ? 7.779 -11.377 11.357 1.00 98.69 119 ASP A C 1
ATOM 959 O O . ASP A 1 119 ? 6.633 -11.534 11.786 1.00 98.69 119 ASP A O 1
ATOM 963 N N . GLN A 1 120 ? 8.156 -10.228 10.789 1.00 98.44 120 GLN A N 1
ATOM 964 C CA . GLN A 1 120 ? 7.268 -9.065 10.751 1.00 98.44 120 GLN A CA 1
ATOM 965 C C . GLN A 1 120 ? 6.076 -9.263 9.793 1.00 98.44 120 GLN A C 1
ATOM 967 O O . GLN A 1 120 ? 4.981 -8.763 10.066 1.00 98.44 120 GLN A O 1
ATOM 972 N N . HIS A 1 121 ? 6.242 -10.025 8.702 1.00 98.50 121 HIS A N 1
ATOM 973 C CA . HIS A 1 121 ? 5.111 -10.418 7.850 1.00 98.50 121 HIS A CA 1
ATOM 974 C C . HIS A 1 121 ? 4.201 -11.421 8.550 1.00 98.50 121 HIS A C 1
ATOM 976 O O . HIS A 1 121 ? 2.984 -11.275 8.488 1.00 98.50 121 HIS A O 1
ATOM 982 N N . THR A 1 122 ? 4.775 -12.401 9.248 1.00 98.50 122 THR A N 1
ATOM 983 C CA . THR A 1 122 ? 4.019 -13.412 9.995 1.00 98.50 122 THR A CA 1
ATOM 984 C C . THR A 1 122 ? 3.146 -12.752 11.057 1.00 98.50 122 THR A C 1
ATOM 986 O O . THR A 1 122 ? 1.957 -13.047 11.126 1.00 98.50 122 THR A O 1
ATOM 989 N N . LEU A 1 123 ? 3.685 -11.774 11.795 1.00 98.69 123 LEU A N 1
ATOM 990 C CA . LEU A 1 123 ? 2.924 -11.002 12.780 1.00 98.69 123 LEU A CA 1
ATOM 991 C C . LEU A 1 123 ? 1.699 -10.303 12.163 1.00 98.69 123 LEU A C 1
ATOM 993 O O . LEU A 1 123 ? 0.604 -10.350 12.724 1.00 98.69 123 LEU A O 1
ATOM 997 N N . GLY A 1 124 ? 1.871 -9.660 11.005 1.00 98.44 124 GLY A N 1
ATOM 998 C CA . GLY A 1 124 ? 0.765 -9.017 10.294 1.00 98.44 124 GLY A CA 1
ATOM 999 C C . GLY A 1 124 ? -0.246 -10.026 9.737 1.00 98.44 124 GLY A C 1
ATOM 1000 O O . GLY A 1 124 ? -1.451 -9.866 9.922 1.00 98.44 124 GLY A O 1
ATOM 1001 N N . PHE A 1 125 ? 0.230 -11.111 9.127 1.00 98.19 125 PHE A N 1
ATOM 1002 C CA . PHE A 1 125 ? -0.613 -12.155 8.542 1.00 98.19 125 PHE A CA 1
ATOM 1003 C C . PHE A 1 125 ? -1.436 -12.909 9.586 1.00 98.19 125 PHE A C 1
ATOM 1005 O O . PHE A 1 125 ? -2.609 -13.186 9.334 1.00 98.19 125 PHE A O 1
ATOM 1012 N N . ASP A 1 126 ? -0.861 -13.215 10.750 1.00 98.38 126 ASP A N 1
ATOM 1013 C CA . ASP A 1 126 ? -1.580 -13.845 11.857 1.00 98.38 126 ASP A CA 1
ATOM 1014 C C . ASP A 1 126 ? -2.713 -12.938 12.343 1.00 98.38 126 ASP A C 1
ATOM 1016 O O . ASP A 1 126 ? -3.863 -13.375 12.404 1.00 98.38 126 ASP A O 1
ATOM 1020 N N . PHE A 1 127 ? -2.432 -11.649 12.567 1.00 98.62 127 PHE A N 1
ATOM 1021 C CA . PHE A 1 127 ? -3.464 -10.676 12.927 1.00 98.62 127 PHE A CA 1
ATOM 1022 C C . PHE A 1 127 ? -4.592 -10.622 11.883 1.00 98.62 127 PHE A C 1
ATOM 1024 O O . PHE A 1 127 ? -5.774 -10.670 12.238 1.00 98.62 127 PHE A O 1
ATOM 1031 N N . ILE A 1 128 ? -4.253 -10.559 10.591 1.00 98.50 128 ILE A N 1
ATOM 1032 C CA . ILE A 1 128 ? -5.240 -10.489 9.505 1.00 98.50 128 ILE A CA 1
ATOM 1033 C C . ILE A 1 128 ? -6.086 -11.759 9.456 1.00 98.50 128 ILE A C 1
ATOM 1035 O O . ILE A 1 128 ? -7.316 -11.680 9.389 1.00 98.50 128 ILE A O 1
ATOM 1039 N N . ARG A 1 129 ? -5.444 -12.930 9.507 1.00 98.12 129 ARG A N 1
ATOM 1040 C CA . ARG A 1 129 ? -6.116 -14.231 9.474 1.00 98.12 129 ARG A CA 1
ATOM 1041 C C . ARG A 1 129 ? -7.079 -14.371 10.644 1.00 98.12 129 ARG A C 1
ATOM 1043 O O . ARG A 1 129 ? -8.230 -14.746 10.430 1.00 98.12 129 ARG A O 1
ATOM 1050 N N . ASP A 1 130 ? -6.623 -14.062 11.850 1.00 98.19 130 ASP A N 1
ATOM 1051 C CA . ASP A 1 130 ? -7.389 -14.294 13.072 1.00 98.19 130 ASP A CA 1
ATOM 1052 C C . ASP A 1 130 ? -8.546 -13.287 13.211 1.00 98.19 130 ASP A C 1
ATOM 1054 O O . ASP A 1 130 ? -9.588 -13.603 13.788 1.00 98.19 130 ASP A O 1
ATOM 1058 N N . THR A 1 131 ? -8.412 -12.096 12.614 1.00 98.25 131 THR A N 1
ATOM 1059 C CA . THR A 1 131 ? -9.415 -11.022 12.710 1.00 98.25 131 THR A CA 1
ATOM 1060 C C . THR A 1 131 ? -10.430 -11.018 11.560 1.00 98.25 131 THR A C 1
ATOM 1062 O O . THR A 1 131 ? -11.621 -10.755 11.780 1.00 98.25 131 THR A O 1
ATOM 1065 N N . PHE A 1 132 ? -9.969 -11.296 10.336 1.00 98.19 132 PHE A N 1
ATOM 1066 C CA . PHE A 1 132 ? -10.724 -11.119 9.087 1.00 98.19 132 PHE A CA 1
ATOM 1067 C C . PHE A 1 132 ? -10.828 -12.392 8.233 1.00 98.19 132 PHE A C 1
ATOM 1069 O O . PHE A 1 132 ? -11.582 -12.417 7.258 1.00 98.19 132 PHE A O 1
ATOM 1076 N N . GLY A 1 133 ? -10.112 -13.456 8.600 1.00 97.06 133 GLY A N 1
ATOM 1077 C CA . GLY A 1 133 ? -10.061 -14.717 7.866 1.00 97.06 133 GLY A CA 1
ATOM 1078 C C . GLY A 1 133 ? -8.948 -14.767 6.817 1.00 97.06 133 GLY A C 1
ATOM 1079 O O . GLY A 1 133 ? -8.413 -13.754 6.371 1.00 97.06 133 GLY A O 1
ATOM 1080 N N . SER A 1 134 ? -8.611 -15.982 6.378 1.00 91.50 134 SER A N 1
ATOM 1081 C CA . SER A 1 134 ? -7.488 -16.249 5.462 1.00 91.50 134 SER A CA 1
ATOM 1082 C C . SER A 1 134 ? -7.604 -15.565 4.098 1.00 91.50 134 SER A C 1
ATOM 1084 O O . SER A 1 134 ? -6.596 -15.307 3.450 1.00 91.50 134 SER A O 1
ATOM 1086 N N . CYS A 1 135 ? -8.820 -15.249 3.652 1.00 92.38 135 CYS A N 1
ATOM 1087 C CA . CYS A 1 135 ? -9.032 -14.558 2.386 1.00 92.38 135 CYS A CA 1
ATOM 1088 C C . CYS A 1 135 ? -8.829 -13.039 2.476 1.00 92.38 135 CYS A C 1
ATOM 1090 O O . CYS A 1 135 ? -8.847 -12.396 1.434 1.00 92.38 135 CYS A O 1
ATOM 1092 N N . ALA A 1 136 ? -8.670 -12.443 3.660 1.00 96.25 136 ALA A N 1
ATOM 1093 C CA . ALA A 1 136 ? -8.574 -10.988 3.794 1.00 96.25 136 ALA A CA 1
ATOM 1094 C C . ALA A 1 136 ? -7.257 -10.411 3.250 1.00 96.25 136 ALA A C 1
ATOM 1096 O O . ALA A 1 136 ? -7.256 -9.315 2.689 1.00 96.25 136 ALA A O 1
ATOM 1097 N N . GLN A 1 137 ? -6.164 -11.169 3.348 1.00 94.38 137 GLN A N 1
ATOM 1098 C CA . GLN A 1 137 ? -4.863 -10.784 2.810 1.00 94.38 137 GLN A CA 1
ATOM 1099 C C . GLN A 1 137 ? -4.897 -10.772 1.274 1.00 94.38 137 GLN A C 1
ATOM 1101 O O . GLN A 1 137 ? -5.348 -11.737 0.648 1.00 94.38 137 GLN A O 1
ATOM 1106 N N . SER A 1 138 ? -4.440 -9.683 0.650 1.00 93.38 138 SER A N 1
ATOM 1107 C CA . SER A 1 138 ? -4.191 -9.676 -0.796 1.00 93.38 138 SER A CA 1
ATOM 1108 C C . SER A 1 138 ? -2.868 -10.367 -1.127 1.00 93.38 138 SER A C 1
ATOM 1110 O O . SER A 1 138 ? -1.957 -10.468 -0.303 1.00 93.38 138 SER A O 1
ATOM 1112 N N . ARG A 1 139 ? -2.748 -10.817 -2.374 1.00 95.81 139 ARG A N 1
ATOM 1113 C CA . ARG A 1 139 ? -1.535 -11.447 -2.912 1.00 95.81 139 ARG A CA 1
ATOM 1114 C C . ARG A 1 139 ? -0.659 -10.425 -3.645 1.00 95.81 139 ARG A C 1
ATOM 1116 O O . ARG A 1 139 ? 0.070 -10.780 -4.569 1.00 95.81 139 ARG A O 1
ATOM 1123 N N . THR A 1 140 ? -0.713 -9.162 -3.214 1.00 97.75 140 THR A N 1
ATOM 1124 C CA . THR A 1 140 ? 0.038 -8.044 -3.799 1.00 97.75 140 THR A CA 1
ATOM 1125 C C . THR A 1 140 ? 0.951 -7.395 -2.763 1.00 97.75 140 THR A C 1
ATOM 1127 O O . THR A 1 140 ? 0.490 -6.875 -1.744 1.00 97.75 140 THR A O 1
ATOM 1130 N N . GLY A 1 141 ? 2.254 -7.423 -3.034 1.00 97.88 141 GLY A N 1
ATOM 1131 C CA . GLY A 1 141 ? 3.261 -6.690 -2.280 1.00 97.88 141 GLY A CA 1
ATOM 1132 C C . GLY A 1 141 ? 3.268 -5.218 -2.683 1.00 97.88 141 GLY A C 1
ATOM 1133 O O . GLY A 1 141 ? 3.010 -4.880 -3.843 1.00 97.88 141 GLY A O 1
ATOM 1134 N N . TRP A 1 142 ? 3.584 -4.337 -1.739 1.00 98.31 142 TRP A N 1
ATOM 1135 C CA . TRP A 1 142 ? 3.556 -2.891 -1.963 1.00 98.31 142 TRP A CA 1
ATOM 1136 C C . TRP A 1 142 ? 4.804 -2.242 -1.376 1.00 98.31 142 TRP A C 1
ATOM 1138 O O . TRP A 1 142 ? 4.839 -1.944 -0.188 1.00 98.31 142 TRP A O 1
ATOM 1148 N N . HIS A 1 143 ? 5.829 -2.047 -2.207 1.00 97.25 143 HIS A N 1
ATOM 1149 C CA . HIS A 1 143 ? 7.138 -1.500 -1.840 1.00 97.25 143 HIS A CA 1
ATOM 1150 C C . HIS A 1 143 ? 7.451 -0.224 -2.620 1.00 97.25 143 HIS A C 1
ATOM 1152 O O . HIS A 1 143 ? 8.375 -0.152 -3.434 1.00 97.25 143 HIS A O 1
ATOM 1158 N N . VAL A 1 144 ? 6.642 0.804 -2.403 1.00 96.75 144 VAL A N 1
ATOM 1159 C CA . VAL A 1 144 ? 6.754 2.033 -3.187 1.00 96.75 144 VAL A CA 1
ATOM 1160 C C . VAL A 1 144 ? 7.807 3.017 -2.674 1.00 96.75 144 VAL A C 1
ATOM 1162 O O . VAL A 1 144 ? 8.236 3.873 -3.446 1.00 96.75 144 VAL A O 1
ATOM 1165 N N . ASP A 1 145 ? 8.254 2.890 -1.420 1.00 97.69 145 ASP A N 1
ATOM 1166 C CA . ASP A 1 145 ? 9.139 3.879 -0.777 1.00 97.69 145 ASP A CA 1
ATOM 1167 C C . ASP A 1 145 ? 10.523 3.336 -0.362 1.00 97.69 145 ASP A C 1
ATOM 1169 O O . ASP A 1 145 ? 11.378 4.066 0.128 1.00 97.69 145 ASP A O 1
ATOM 1173 N N . GLN A 1 146 ? 10.808 2.057 -0.601 1.00 96.56 146 GLN A N 1
ATOM 1174 C CA . GLN A 1 146 ? 12.119 1.467 -0.311 1.00 96.56 146 GLN A CA 1
ATOM 1175 C C . GLN A 1 146 ? 13.187 2.095 -1.204 1.00 96.56 146 GLN A C 1
ATOM 1177 O O . GLN A 1 146 ? 12.964 2.292 -2.395 1.00 96.56 146 GLN A O 1
ATOM 1182 N N . PHE A 1 147 ? 14.379 2.353 -0.663 1.00 97.00 147 PHE A N 1
ATOM 1183 C CA . PHE A 1 147 ? 15.501 2.917 -1.420 1.00 97.00 147 PHE A CA 1
ATOM 1184 C C . PHE A 1 147 ? 16.242 1.832 -2.218 1.00 97.00 147 PHE A C 1
ATOM 1186 O O . PHE A 1 147 ? 17.395 1.500 -1.947 1.00 97.00 147 PHE A O 1
ATOM 1193 N N . GLY A 1 148 ? 15.553 1.277 -3.216 1.00 97.12 148 GLY A N 1
ATOM 1194 C CA . GLY A 1 148 ? 15.973 0.102 -3.973 1.00 97.12 148 GLY A CA 1
ATOM 1195 C C . GLY A 1 148 ? 15.285 -1.176 -3.489 1.00 97.12 148 GLY A C 1
ATOM 1196 O O . GLY A 1 148 ? 14.591 -1.198 -2.476 1.00 97.12 148 GLY A O 1
ATOM 1197 N N . HIS A 1 149 ? 15.463 -2.266 -4.239 1.00 97.94 149 HIS A N 1
ATOM 1198 C CA . HIS A 1 149 ? 14.742 -3.520 -4.010 1.00 97.94 149 HIS A CA 1
ATOM 1199 C C . HIS A 1 149 ? 15.692 -4.713 -4.082 1.00 97.94 149 HIS A C 1
ATOM 1201 O O . HIS A 1 149 ? 16.475 -4.839 -5.027 1.00 97.94 149 HIS A O 1
ATOM 1207 N N . SER A 1 150 ? 15.616 -5.615 -3.103 1.00 97.38 150 SER A N 1
ATOM 1208 C CA . SER A 1 150 ? 16.465 -6.802 -3.072 1.00 97.38 150 SER A CA 1
ATOM 1209 C C . SER A 1 150 ? 15.783 -8.013 -3.689 1.00 97.38 150 SER A C 1
ATOM 1211 O O . SER A 1 150 ? 14.594 -8.285 -3.509 1.00 97.38 150 SER A O 1
ATOM 1213 N N . ARG A 1 151 ? 16.595 -8.788 -4.410 1.00 97.12 151 ARG A N 1
ATOM 1214 C CA . ARG A 1 151 ? 16.166 -10.048 -5.015 1.00 97.12 151 ARG A CA 1
ATOM 1215 C C . ARG A 1 151 ? 15.711 -11.060 -3.957 1.00 97.12 151 ARG A C 1
ATOM 1217 O O . ARG A 1 151 ? 14.779 -11.814 -4.208 1.00 97.12 151 ARG A O 1
ATOM 1224 N N . GLU A 1 152 ? 16.358 -11.068 -2.790 1.00 97.12 152 GLU A N 1
ATOM 1225 C CA . GLU A 1 152 ? 16.008 -11.977 -1.694 1.00 97.12 152 GLU A CA 1
ATOM 1226 C C . GLU A 1 152 ? 14.636 -11.645 -1.104 1.00 97.12 152 GLU A C 1
ATOM 1228 O O . GLU A 1 152 ? 13.817 -12.540 -0.943 1.00 97.12 152 GLU A O 1
ATOM 1233 N N . HIS A 1 153 ? 14.326 -10.363 -0.888 1.00 97.62 153 HIS A N 1
ATOM 1234 C CA . HIS A 1 153 ? 13.014 -9.945 -0.394 1.00 97.62 153 HIS A CA 1
ATOM 1235 C C . HIS A 1 153 ? 11.895 -10.362 -1.361 1.00 97.62 153 HIS A C 1
ATOM 1237 O O . HIS A 1 153 ? 10.906 -10.967 -0.952 1.00 97.62 153 HIS A O 1
ATOM 1243 N N . ALA A 1 154 ? 12.091 -10.154 -2.665 1.00 97.62 154 ALA A N 1
ATOM 1244 C CA . ALA A 1 154 ? 11.138 -10.611 -3.673 1.00 97.62 154 ALA A CA 1
ATOM 1245 C C . ALA A 1 154 ? 11.032 -12.154 -3.735 1.00 97.62 154 ALA A C 1
ATOM 1247 O O . ALA A 1 154 ? 9.948 -12.694 -3.943 1.00 97.62 154 ALA A O 1
ATOM 1248 N N . SER A 1 155 ? 12.128 -12.888 -3.504 1.00 97.75 155 SER A N 1
ATOM 1249 C CA . SER A 1 155 ? 12.118 -14.356 -3.358 1.00 97.75 155 SER A CA 1
ATOM 1250 C C . SER A 1 155 ? 11.317 -14.806 -2.134 1.00 97.75 155 SER A C 1
ATOM 1252 O O . SER A 1 155 ? 10.514 -15.736 -2.222 1.00 97.75 155 SER A O 1
ATOM 1254 N N . VAL A 1 156 ? 11.460 -14.127 -0.997 1.00 97.75 156 VAL A N 1
ATOM 1255 C CA . VAL A 1 156 ? 10.645 -14.376 0.200 1.00 97.75 156 VAL A CA 1
ATOM 1256 C C . VAL A 1 156 ? 9.162 -14.109 -0.090 1.00 97.75 156 VAL A C 1
ATOM 1258 O O . VAL A 1 156 ? 8.324 -14.942 0.244 1.00 97.75 156 VAL A O 1
ATOM 1261 N N . PHE A 1 157 ? 8.831 -13.036 -0.814 1.00 97.94 157 PHE A N 1
ATOM 1262 C CA . PHE A 1 157 ? 7.444 -12.715 -1.175 1.00 97.94 157 PHE A CA 1
ATOM 1263 C C . PHE A 1 157 ? 6.783 -13.816 -2.010 1.00 97.94 157 PHE A C 1
ATOM 1265 O O . PHE A 1 157 ? 5.666 -14.237 -1.712 1.00 97.94 157 PHE A O 1
ATOM 1272 N N . THR A 1 158 ? 7.482 -14.363 -3.006 1.00 97.56 158 THR A N 1
ATOM 1273 C CA . THR A 1 158 ? 6.929 -15.484 -3.791 1.00 97.56 158 THR A CA 1
ATOM 1274 C C . THR A 1 158 ? 6.592 -16.697 -2.919 1.00 97.56 158 THR A C 1
ATOM 1276 O O . THR A 1 158 ? 5.564 -17.341 -3.112 1.00 97.56 158 THR A O 1
ATOM 1279 N N . GLN A 1 159 ? 7.411 -16.972 -1.900 1.00 96.88 159 GLN A N 1
ATOM 1280 C CA . GLN A 1 159 ? 7.199 -18.082 -0.967 1.00 96.88 159 GLN A CA 1
ATOM 1281 C C . GLN A 1 159 ? 6.071 -17.803 0.038 1.00 96.88 159 GLN A C 1
ATOM 1283 O O . GLN A 1 159 ? 5.432 -18.742 0.505 1.00 96.88 159 GLN A O 1
ATOM 1288 N N . MET A 1 160 ? 5.782 -16.529 0.320 1.00 96.25 160 MET A N 1
ATOM 1289 C CA . MET A 1 160 ? 4.612 -16.088 1.092 1.00 96.25 160 MET A CA 1
ATOM 1290 C C . MET A 1 160 ? 3.301 -16.144 0.288 1.00 96.25 160 MET A C 1
ATOM 1292 O O . MET A 1 160 ? 2.228 -15.952 0.856 1.00 96.25 160 MET A O 1
ATOM 1296 N N . GLY A 1 161 ? 3.365 -16.430 -1.018 1.00 96.12 161 GLY A N 1
ATOM 1297 C CA . GLY A 1 161 ? 2.194 -16.548 -1.890 1.00 96.12 161 GLY A CA 1
ATOM 1298 C C . GLY A 1 161 ? 1.791 -15.255 -2.601 1.00 96.12 161 GLY A C 1
ATOM 1299 O O . GLY A 1 161 ? 0.662 -15.169 -3.083 1.00 96.12 161 GLY A O 1
ATOM 1300 N N . TYR A 1 162 ? 2.684 -14.263 -2.675 1.00 97.88 162 TYR A N 1
ATOM 1301 C CA . TYR A 1 162 ? 2.478 -13.074 -3.500 1.00 97.88 162 TYR A CA 1
ATOM 1302 C C . TYR A 1 162 ? 2.520 -13.407 -4.994 1.00 97.88 162 TYR A C 1
ATOM 1304 O O . TYR A 1 162 ? 3.427 -14.097 -5.457 1.00 97.88 162 TYR A O 1
ATOM 1312 N N . ASP A 1 163 ? 1.569 -12.854 -5.745 1.00 97.50 163 ASP A N 1
ATOM 1313 C CA . ASP A 1 163 ? 1.509 -12.943 -7.207 1.00 97.50 163 ASP A CA 1
ATOM 1314 C C . ASP A 1 163 ? 2.154 -11.719 -7.870 1.00 97.50 163 ASP A C 1
ATOM 1316 O O . ASP A 1 163 ? 2.711 -11.816 -8.967 1.00 97.50 163 ASP A O 1
ATOM 1320 N N . SER A 1 164 ? 2.096 -10.565 -7.196 1.00 98.12 164 SER A N 1
ATOM 1321 C CA . SER A 1 164 ? 2.630 -9.305 -7.710 1.00 98.12 164 SER A CA 1
ATOM 1322 C C . SER A 1 164 ? 3.332 -8.457 -6.650 1.00 98.12 164 SER A C 1
ATOM 1324 O O . SER A 1 164 ? 3.102 -8.616 -5.450 1.00 98.12 164 SER A O 1
ATOM 1326 N N . LEU A 1 165 ? 4.192 -7.545 -7.105 1.00 98.31 165 LEU A N 1
ATOM 1327 C CA . LEU A 1 165 ? 4.870 -6.543 -6.292 1.00 98.31 165 LEU A CA 1
ATOM 1328 C C . LEU A 1 165 ? 4.919 -5.205 -7.031 1.00 98.31 165 LEU A C 1
ATOM 1330 O O . LEU A 1 165 ? 5.493 -5.102 -8.116 1.00 98.31 165 LEU A O 1
ATOM 1334 N N . PHE A 1 166 ? 4.372 -4.169 -6.407 1.00 98.19 166 PHE A N 1
ATOM 1335 C CA . PHE A 1 166 ? 4.516 -2.796 -6.877 1.00 98.19 166 PHE A CA 1
ATOM 1336 C C . PHE A 1 166 ? 5.751 -2.170 -6.244 1.00 98.19 166 PHE A C 1
ATOM 1338 O O . PHE A 1 166 ? 5.931 -2.256 -5.027 1.00 98.19 166 PHE A O 1
ATOM 1345 N N . ILE A 1 167 ? 6.592 -1.547 -7.067 1.00 97.81 167 ILE A N 1
ATOM 1346 C CA . ILE A 1 167 ? 7.818 -0.882 -6.627 1.00 97.81 167 ILE A CA 1
ATOM 1347 C C . ILE A 1 167 ? 7.883 0.560 -7.114 1.00 97.81 167 ILE A C 1
ATOM 1349 O O . ILE A 1 167 ? 7.430 0.852 -8.217 1.00 97.81 167 ILE A O 1
ATOM 1353 N N . GLY A 1 168 ? 8.457 1.457 -6.312 1.00 95.75 168 GLY A N 1
ATOM 1354 C CA . GLY A 1 168 ? 8.510 2.883 -6.651 1.00 95.75 168 GLY A CA 1
ATOM 1355 C C . GLY A 1 168 ? 9.898 3.403 -7.004 1.00 95.75 168 GLY A C 1
ATOM 1356 O O . GLY A 1 168 ? 10.069 4.062 -8.030 1.00 95.75 168 GLY A O 1
ATOM 1357 N N . ARG A 1 169 ? 10.909 3.132 -6.172 1.00 97.06 169 ARG A N 1
ATOM 1358 C CA . ARG A 1 169 ? 12.230 3.761 -6.316 1.00 97.06 169 ARG A CA 1
ATOM 1359 C C . ARG A 1 169 ? 13.249 2.800 -6.920 1.00 97.06 169 ARG A C 1
ATOM 1361 O O . ARG A 1 169 ? 13.796 1.926 -6.252 1.00 97.06 169 ARG A O 1
ATOM 1368 N N . ILE A 1 170 ? 13.569 3.034 -8.185 1.00 97.44 170 ILE A N 1
ATOM 1369 C CA . ILE A 1 170 ? 14.701 2.416 -8.881 1.00 97.44 170 ILE A CA 1
ATOM 1370 C C . ILE A 1 170 ? 15.697 3.495 -9.319 1.00 97.44 170 ILE A C 1
ATOM 1372 O O . ILE A 1 170 ? 15.410 4.689 -9.222 1.00 97.44 170 ILE A O 1
ATOM 1376 N N . ASP A 1 171 ? 16.871 3.081 -9.797 1.00 98.00 171 ASP A N 1
ATOM 1377 C CA . ASP A 1 171 ? 17.846 4.014 -10.365 1.00 98.00 171 ASP A CA 1
ATOM 1378 C C . ASP A 1 171 ? 17.207 4.852 -11.487 1.00 98.00 171 ASP A C 1
ATOM 1380 O O . ASP A 1 171 ? 16.468 4.336 -12.327 1.00 98.00 171 ASP A O 1
ATOM 1384 N N . PHE A 1 172 ? 17.480 6.157 -11.505 1.00 97.56 172 PHE A N 1
ATOM 1385 C CA . PHE A 1 172 ? 16.841 7.083 -12.441 1.00 97.56 172 PHE A CA 1
ATOM 1386 C C . PHE A 1 172 ? 17.197 6.795 -13.912 1.00 97.56 172 PHE A C 1
ATOM 1388 O O . PHE A 1 172 ? 16.375 7.051 -14.794 1.00 97.56 172 PHE A O 1
ATOM 1395 N N . GLN A 1 173 ? 18.383 6.240 -14.194 1.00 98.44 173 GLN A N 1
ATOM 1396 C CA . GLN A 1 173 ? 18.770 5.809 -15.541 1.00 98.44 173 GLN A CA 1
ATOM 1397 C C . GLN A 1 173 ? 17.996 4.551 -15.941 1.00 98.44 173 GLN A C 1
ATOM 1399 O O . GLN A 1 173 ? 17.546 4.449 -17.084 1.00 98.44 173 GLN A O 1
ATOM 1404 N N . ASP A 1 174 ? 17.796 3.617 -15.004 1.00 98.06 174 ASP A N 1
ATOM 1405 C CA . ASP A 1 174 ? 16.969 2.427 -15.231 1.00 98.06 174 ASP A CA 1
ATOM 1406 C C . ASP A 1 174 ? 15.499 2.816 -15.462 1.00 98.06 174 ASP A C 1
ATOM 1408 O O . ASP A 1 174 ? 14.889 2.365 -16.430 1.00 98.06 174 ASP A O 1
ATOM 1412 N N . LEU A 1 175 ? 14.950 3.740 -14.664 1.00 97.25 175 LEU A N 1
ATOM 1413 C CA . LEU A 1 175 ? 13.593 4.258 -14.855 1.00 97.25 175 LEU A CA 1
ATOM 1414 C C . LEU A 1 175 ? 13.411 4.905 -16.232 1.00 97.25 175 LEU A C 1
ATOM 1416 O O . LEU A 1 175 ? 12.466 4.567 -16.944 1.00 97.25 175 LEU A O 1
ATOM 1420 N N . ALA A 1 176 ? 14.323 5.796 -16.635 1.00 97.00 176 ALA A N 1
ATOM 1421 C CA . ALA A 1 176 ? 14.266 6.440 -17.946 1.00 97.00 176 ALA A CA 1
ATOM 1422 C C . ALA A 1 176 ? 14.328 5.408 -19.086 1.00 97.00 176 ALA A C 1
ATOM 1424 O O . ALA A 1 176 ? 13.542 5.464 -20.031 1.00 97.00 176 ALA A O 1
ATOM 1425 N N . ASN A 1 177 ? 15.216 4.420 -18.972 1.00 97.94 177 ASN A N 1
ATOM 1426 C CA . ASN A 1 177 ? 15.356 3.339 -19.944 1.00 97.94 177 ASN A CA 1
ATOM 1427 C C . ASN A 1 177 ? 14.095 2.459 -20.019 1.00 97.94 177 ASN A C 1
ATOM 1429 O O . ASN A 1 177 ? 13.652 2.112 -21.113 1.00 97.94 177 ASN A O 1
ATOM 1433 N N . ARG A 1 178 ? 13.478 2.130 -18.879 1.00 97.31 178 ARG A N 1
ATOM 1434 C CA . ARG A 1 178 ? 12.233 1.348 -18.820 1.00 97.31 178 ARG A CA 1
ATOM 1435 C C . ARG A 1 178 ? 11.043 2.097 -19.386 1.00 97.31 178 ARG A C 1
ATOM 1437 O O . ARG A 1 178 ? 10.264 1.473 -20.097 1.00 97.31 178 ARG A O 1
ATOM 1444 N N . LYS A 1 179 ? 10.920 3.402 -19.126 1.00 94.94 179 LYS A N 1
ATOM 1445 C CA . LYS A 1 179 ? 9.896 4.248 -19.759 1.00 94.94 179 LYS A CA 1
ATOM 1446 C C . LYS A 1 179 ? 10.062 4.235 -21.281 1.00 94.94 179 LYS A C 1
ATOM 1448 O O . LYS A 1 179 ? 9.127 3.896 -21.993 1.00 94.94 179 LYS A O 1
ATOM 1453 N N . LEU A 1 180 ? 11.282 4.473 -21.773 1.00 95.62 180 LEU A N 1
ATOM 1454 C CA . LEU A 1 180 ? 11.586 4.467 -23.211 1.00 95.62 180 LEU A CA 1
ATOM 1455 C C . LEU A 1 180 ? 11.326 3.114 -23.891 1.00 95.62 180 LEU A C 1
ATOM 1457 O O . LEU A 1 180 ? 10.942 3.081 -25.056 1.00 95.62 180 LEU A O 1
ATOM 1461 N N . LYS A 1 181 ? 11.563 2.002 -23.188 1.00 96.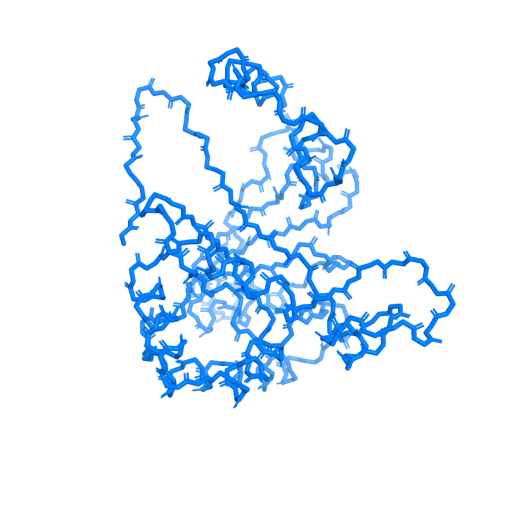31 181 LYS A N 1
ATOM 1462 C CA . LYS A 1 181 ? 11.407 0.641 -23.726 1.00 96.31 181 LYS A CA 1
ATOM 1463 C C . LYS A 1 181 ? 10.084 -0.030 -23.371 1.00 96.31 181 LYS A C 1
ATOM 1465 O O . LYS A 1 181 ? 9.906 -1.185 -23.733 1.00 96.31 181 LYS A O 1
ATOM 1470 N N . GLN A 1 182 ? 9.188 0.651 -22.658 1.00 94.56 182 GLN A N 1
ATOM 1471 C CA . GLN A 1 182 ? 7.933 0.074 -22.161 1.00 94.56 182 GLN A CA 1
ATOM 1472 C C . GLN A 1 182 ? 8.158 -1.186 -21.289 1.00 94.56 182 GLN A C 1
ATOM 1474 O O . GLN A 1 182 ? 7.454 -2.181 -21.405 1.00 94.56 182 GLN A O 1
ATOM 1479 N N . HIS A 1 183 ? 9.169 -1.150 -20.408 1.00 96.25 183 HIS A N 1
ATOM 1480 C CA . HIS A 1 183 ? 9.590 -2.258 -19.527 1.00 96.25 183 HIS A CA 1
ATOM 1481 C C . HIS A 1 183 ? 9.398 -1.944 -18.026 1.00 96.25 183 HIS A C 1
ATOM 1483 O O . HIS A 1 183 ? 10.185 -2.378 -17.173 1.00 96.25 183 HIS A O 1
ATOM 1489 N N . LEU A 1 184 ? 8.396 -1.128 -17.684 1.00 97.00 184 LEU A N 1
ATOM 1490 C CA . LEU A 1 184 ? 8.025 -0.880 -16.283 1.00 97.00 184 LEU A CA 1
ATOM 1491 C C . LEU A 1 184 ? 7.390 -2.113 -15.631 1.00 97.00 184 LEU A C 1
ATOM 1493 O O . LEU A 1 184 ? 7.477 -2.280 -14.419 1.00 97.00 184 LEU A O 1
ATOM 1497 N N . GLU A 1 185 ? 6.811 -2.996 -16.435 1.00 98.06 185 GLU A N 1
ATOM 1498 C CA . GLU A 1 185 ? 6.240 -4.265 -16.003 1.00 98.06 185 GLU A CA 1
ATOM 1499 C C . GLU A 1 185 ? 7.144 -5.411 -16.451 1.00 98.06 185 GLU A C 1
ATOM 1501 O O . GLU A 1 185 ? 7.618 -5.446 -17.590 1.00 98.06 185 GLU A O 1
ATOM 1506 N N . LEU A 1 186 ? 7.414 -6.353 -15.549 1.00 97.00 186 LEU A N 1
ATOM 1507 C CA . LEU A 1 186 ? 8.212 -7.532 -15.864 1.00 97.00 186 LEU A CA 1
ATOM 1508 C C . LEU A 1 186 ? 7.876 -8.719 -14.976 1.00 97.00 186 LEU A C 1
ATOM 1510 O O . LEU A 1 186 ? 7.298 -8.601 -13.901 1.00 97.00 186 LEU A O 1
ATOM 1514 N N . VAL A 1 187 ? 8.340 -9.883 -15.414 1.00 97.88 187 VAL A N 1
ATOM 1515 C CA . VAL A 1 187 ? 8.330 -11.110 -14.626 1.00 97.88 187 VAL A CA 1
ATOM 1516 C C . VAL A 1 187 ? 9.721 -11.312 -14.023 1.00 97.88 187 VAL A C 1
ATOM 1518 O O . VAL A 1 187 ? 10.683 -11.623 -14.730 1.00 97.88 187 VAL A O 1
ATOM 1521 N N . TRP A 1 188 ? 9.853 -11.111 -12.712 1.00 97.56 188 TRP A N 1
ATOM 1522 C CA . TRP A 1 188 ? 11.131 -11.199 -12.013 1.00 97.56 188 TRP A CA 1
ATOM 1523 C C . TRP A 1 188 ? 11.386 -12.625 -11.533 1.00 97.56 188 TRP A C 1
ATOM 1525 O O . TRP A 1 188 ? 10.715 -13.115 -10.629 1.00 97.56 188 TRP A O 1
ATOM 1535 N N . LYS A 1 189 ? 12.402 -13.286 -12.100 1.00 97.38 189 LYS A N 1
ATOM 1536 C CA . LYS A 1 189 ? 12.937 -14.549 -11.568 1.00 97.38 189 LYS A CA 1
ATOM 1537 C C . LYS A 1 189 ? 13.890 -14.261 -10.409 1.00 97.38 189 LYS A C 1
ATOM 1539 O O . LYS A 1 189 ? 15.055 -13.917 -10.621 1.00 97.38 189 LYS A O 1
ATOM 1544 N N . THR A 1 190 ? 13.399 -14.390 -9.185 1.00 96.81 190 THR A N 1
ATOM 1545 C CA . THR A 1 190 ? 14.098 -13.966 -7.964 1.00 96.81 190 THR A CA 1
ATOM 1546 C C . THR A 1 190 ? 15.041 -15.046 -7.424 1.00 96.81 190 THR A C 1
ATOM 1548 O O . THR A 1 190 ? 16.056 -14.731 -6.807 1.00 96.81 190 THR A O 1
ATOM 1551 N N . SER A 1 191 ? 14.811 -16.322 -7.744 1.00 97.00 191 SER A N 1
ATOM 1552 C CA . SER A 1 191 ? 15.731 -17.414 -7.383 1.00 97.00 191 SER A CA 1
ATOM 1553 C C . SER A 1 191 ? 15.860 -18.468 -8.496 1.00 97.00 191 SER A C 1
ATOM 1555 O O . SER A 1 191 ? 15.487 -19.631 -8.321 1.00 97.00 191 SER A O 1
ATOM 1557 N N . PRO A 1 192 ? 16.427 -18.098 -9.664 1.00 93.88 192 PRO A N 1
ATOM 1558 C CA . PRO A 1 192 ? 16.416 -18.947 -10.858 1.00 93.88 192 PRO A CA 1
ATOM 1559 C C . PRO A 1 192 ? 17.233 -20.237 -10.714 1.00 93.88 192 PRO A C 1
ATOM 1561 O O . PRO A 1 192 ? 16.958 -21.205 -11.411 1.00 93.88 192 PRO A O 1
ATOM 1564 N N . ARG A 1 193 ? 18.241 -20.261 -9.831 1.00 94.50 193 ARG A N 1
ATOM 1565 C CA . ARG A 1 193 ? 19.113 -21.434 -9.639 1.00 94.50 193 ARG A CA 1
ATOM 1566 C C . ARG A 1 193 ? 18.585 -22.426 -8.603 1.00 94.50 193 ARG A C 1
ATOM 1568 O O . ARG A 1 193 ? 18.804 -23.617 -8.770 1.00 94.50 193 ARG A O 1
ATOM 1575 N N . ASN A 1 194 ? 17.922 -21.943 -7.549 1.00 94.81 194 ASN A N 1
ATOM 1576 C CA . ASN A 1 194 ? 17.543 -22.780 -6.405 1.00 94.81 194 ASN A CA 1
ATOM 1577 C C . ASN A 1 194 ? 16.052 -23.127 -6.425 1.00 94.81 194 ASN A C 1
ATOM 1579 O O . ASN A 1 194 ? 15.678 -24.289 -6.291 1.00 94.81 194 ASN A O 1
ATOM 1583 N N . LEU A 1 195 ? 15.188 -22.121 -6.585 1.00 96.19 195 LEU A N 1
ATOM 1584 C CA . LEU A 1 195 ? 13.735 -22.311 -6.540 1.00 96.19 195 LEU A CA 1
ATOM 1585 C C . LEU A 1 195 ? 13.107 -22.404 -7.937 1.00 96.19 195 LEU A C 1
ATOM 1587 O O . LEU A 1 195 ? 11.988 -22.905 -8.063 1.00 96.19 195 LEU A O 1
ATOM 1591 N N . GLY A 1 196 ? 13.838 -21.987 -8.975 1.00 94.69 196 GLY A N 1
ATOM 1592 C CA . GLY A 1 196 ? 13.372 -22.005 -10.358 1.00 94.69 196 GLY A CA 1
ATOM 1593 C C . GLY A 1 196 ? 12.145 -21.116 -10.525 1.00 94.69 196 GLY A C 1
ATOM 1594 O O . GLY A 1 196 ? 12.079 -20.026 -9.955 1.00 94.69 196 GLY A O 1
ATOM 1595 N N . ASP A 1 197 ? 11.146 -21.601 -11.261 1.00 93.19 197 ASP A N 1
ATOM 1596 C CA . ASP A 1 197 ? 9.941 -20.818 -11.543 1.00 93.19 197 ASP A CA 1
ATOM 1597 C C . ASP A 1 197 ? 9.038 -20.615 -10.313 1.00 93.19 197 ASP A C 1
ATOM 1599 O O . ASP A 1 197 ? 8.210 -19.708 -10.327 1.00 93.19 197 ASP A O 1
ATOM 1603 N N . ARG A 1 198 ? 9.244 -21.363 -9.213 1.00 93.31 198 ARG A N 1
ATOM 1604 C CA . ARG A 1 198 ? 8.531 -21.136 -7.937 1.00 93.31 198 ARG A CA 1
ATOM 1605 C C . ARG A 1 198 ? 8.865 -19.789 -7.293 1.00 93.31 198 ARG A C 1
ATOM 1607 O O . ARG A 1 198 ? 8.117 -19.334 -6.440 1.00 93.31 198 ARG A O 1
ATOM 1614 N N . ALA A 1 199 ? 9.984 -19.181 -7.683 1.00 96.00 199 ALA A N 1
ATOM 1615 C CA . ALA A 1 199 ? 10.407 -17.864 -7.231 1.00 96.00 199 ALA A CA 1
ATOM 1616 C C . ALA A 1 199 ? 10.329 -16.867 -8.390 1.00 96.00 199 ALA A C 1
ATOM 1618 O O . ALA A 1 199 ? 11.331 -16.293 -8.828 1.00 96.00 199 ALA A O 1
ATOM 1619 N N . THR A 1 200 ? 9.119 -16.732 -8.924 1.00 96.94 200 THR A N 1
ATOM 1620 C CA . THR A 1 200 ? 8.787 -15.815 -10.011 1.00 96.94 200 THR A CA 1
ATOM 1621 C C . THR A 1 200 ? 7.693 -14.872 -9.543 1.00 96.94 200 THR A C 1
ATOM 1623 O O . THR A 1 200 ? 6.670 -15.333 -9.048 1.00 96.94 200 THR A O 1
ATOM 1626 N N . LEU A 1 201 ? 7.908 -13.569 -9.703 1.00 97.69 201 LEU A N 1
ATOM 1627 C CA . LEU A 1 201 ? 6.990 -12.532 -9.234 1.00 97.69 201 LEU A CA 1
ATOM 1628 C C . LEU A 1 201 ? 6.700 -11.547 -10.361 1.00 97.69 201 LEU A C 1
ATOM 1630 O O . LEU A 1 201 ? 7.636 -11.094 -11.024 1.00 97.69 201 LEU A O 1
ATOM 1634 N N . PHE A 1 202 ? 5.434 -11.194 -10.581 1.00 98.44 202 PHE A N 1
ATOM 1635 C CA . PHE A 1 202 ? 5.124 -10.059 -11.445 1.00 98.44 202 PHE A CA 1
ATOM 1636 C C . PHE A 1 202 ? 5.501 -8.766 -10.721 1.00 98.44 202 PHE A C 1
ATOM 1638 O O . PHE A 1 202 ? 5.130 -8.564 -9.568 1.00 98.44 202 PHE A O 1
ATOM 1645 N N . VAL A 1 203 ? 6.264 -7.898 -11.373 1.00 98.31 203 VAL A N 1
ATOM 1646 C CA . VAL A 1 203 ? 6.723 -6.640 -10.790 1.00 98.31 203 VAL A CA 1
ATOM 1647 C C . VAL A 1 203 ? 6.288 -5.498 -11.677 1.00 98.31 203 VAL A C 1
ATOM 1649 O O . VAL A 1 203 ? 6.566 -5.509 -12.876 1.00 98.31 203 VAL A O 1
ATOM 1652 N N . GLN A 1 204 ? 5.676 -4.495 -11.060 1.00 97.88 204 GLN A N 1
ATOM 1653 C CA . GLN A 1 204 ? 5.331 -3.243 -11.710 1.00 97.88 204 GLN A CA 1
ATOM 1654 C C . GLN A 1 204 ? 6.080 -2.098 -11.033 1.00 97.88 204 GLN A C 1
ATOM 1656 O O . GLN A 1 204 ? 5.860 -1.793 -9.860 1.00 97.88 204 GLN A O 1
ATOM 1661 N N . THR A 1 205 ? 6.973 -1.455 -11.779 1.00 97.88 205 THR A N 1
ATOM 1662 C CA . THR A 1 205 ? 7.557 -0.173 -11.393 1.00 97.88 205 THR A CA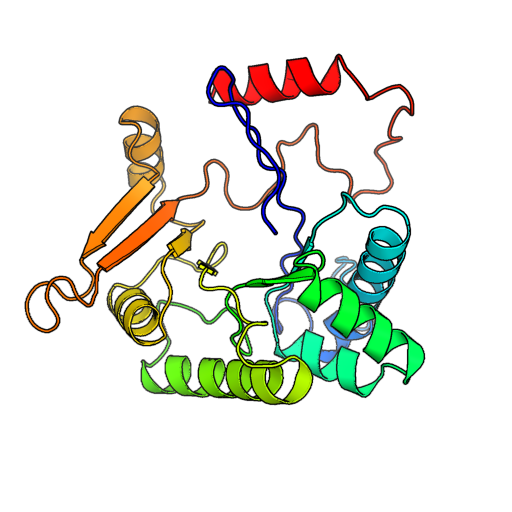 1
ATOM 1663 C C . THR A 1 205 ? 6.544 0.931 -11.655 1.00 97.88 205 THR A C 1
ATOM 1665 O O . THR A 1 205 ? 6.046 1.076 -12.771 1.00 97.88 205 THR A O 1
ATOM 1668 N N . THR A 1 206 ? 6.222 1.715 -10.631 1.00 95.00 206 THR A N 1
ATOM 1669 C CA . THR A 1 206 ? 5.290 2.828 -10.775 1.00 95.00 206 THR A CA 1
ATOM 1670 C C . THR A 1 206 ? 5.889 3.934 -11.647 1.00 95.00 206 THR A C 1
ATOM 1672 O O . THR A 1 206 ? 7.102 4.143 -11.690 1.00 95.00 206 THR A O 1
ATOM 1675 N N . TYR A 1 207 ? 5.031 4.640 -12.386 1.00 90.25 207 TYR A N 1
ATOM 1676 C CA . TYR A 1 207 ? 5.493 5.572 -13.415 1.00 90.25 207 TYR A CA 1
ATOM 1677 C C . TYR A 1 207 ? 6.134 6.841 -12.822 1.00 90.25 207 TYR A C 1
ATOM 1679 O O . TYR A 1 207 ? 7.226 7.217 -13.240 1.00 90.25 207 TYR A O 1
ATOM 1687 N N . ASP A 1 208 ? 5.499 7.477 -11.830 1.00 86.12 208 ASP A N 1
ATOM 1688 C CA . ASP A 1 208 ? 5.979 8.715 -11.184 1.00 86.12 208 ASP A CA 1
ATOM 1689 C C . ASP A 1 208 ? 5.986 8.582 -9.651 1.00 86.12 208 ASP A C 1
ATOM 1691 O O . ASP A 1 208 ? 5.352 9.348 -8.922 1.00 86.12 208 ASP A O 1
ATOM 1695 N N . GLY A 1 209 ? 6.683 7.562 -9.142 1.00 89.56 209 GLY A N 1
ATOM 1696 C CA . GLY A 1 209 ? 6.629 7.224 -7.719 1.00 89.56 209 GLY A CA 1
ATOM 1697 C C . GLY A 1 209 ? 5.228 6.750 -7.326 1.00 89.56 209 GLY A C 1
ATOM 1698 O O . GLY A 1 209 ? 4.556 6.095 -8.117 1.00 89.56 209 GLY A O 1
ATOM 1699 N N . TYR A 1 210 ? 4.778 7.051 -6.114 1.00 92.69 210 TYR A N 1
ATOM 1700 C CA . TYR A 1 210 ? 3.463 6.635 -5.603 1.00 92.69 210 TYR A CA 1
ATOM 1701 C C . TYR A 1 210 ? 2.494 7.809 -5.441 1.00 92.69 210 TYR A C 1
ATOM 1703 O O . TYR A 1 210 ? 1.606 7.792 -4.594 1.00 92.69 210 TYR A O 1
ATOM 1711 N N . TYR A 1 211 ? 2.690 8.860 -6.232 1.00 88.69 211 TYR A N 1
ATOM 1712 C CA . TYR A 1 211 ? 1.884 10.069 -6.163 1.00 88.69 211 TYR A CA 1
ATOM 1713 C C . TYR A 1 211 ? 0.820 10.073 -7.258 1.00 88.69 211 TYR A C 1
ATOM 1715 O O . TYR A 1 211 ? 1.019 9.542 -8.353 1.00 88.69 211 TYR A O 1
ATOM 1723 N N . ALA A 1 212 ? -0.309 10.719 -6.975 1.00 86.50 212 ALA A N 1
ATOM 1724 C CA . ALA A 1 212 ? -1.244 11.084 -8.027 1.00 86.50 212 ALA A CA 1
ATOM 1725 C C . ALA A 1 212 ? -0.580 12.093 -8.988 1.00 86.50 212 ALA A C 1
ATOM 1727 O O . ALA A 1 212 ? 0.292 12.860 -8.562 1.00 86.50 212 ALA A O 1
ATOM 1728 N N . PRO A 1 213 ? -1.001 12.150 -10.265 1.00 84.38 213 PRO A N 1
ATOM 1729 C CA . PRO A 1 213 ? -0.651 13.269 -11.134 1.00 84.38 213 PRO A CA 1
ATOM 1730 C C . PRO A 1 213 ? -0.995 14.599 -10.447 1.00 84.38 213 PRO A C 1
ATOM 1732 O O . PRO A 1 213 ? -1.994 14.679 -9.729 1.00 84.38 213 PRO A O 1
ATOM 1735 N N . ALA A 1 214 ? -0.168 15.629 -10.643 1.00 79.38 214 ALA A N 1
ATOM 1736 C CA . ALA A 1 214 ? -0.223 16.871 -9.866 1.00 79.38 214 ALA A CA 1
ATOM 1737 C C . ALA A 1 214 ? -1.608 17.545 -9.893 1.00 79.38 214 ALA A C 1
ATOM 1739 O O . ALA A 1 214 ? -2.046 18.118 -8.898 1.00 79.38 214 ALA A O 1
ATOM 1740 N N . GLU A 1 215 ? -2.321 17.428 -11.012 1.00 77.94 215 GLU A N 1
ATOM 1741 C CA . GLU A 1 215 ? -3.659 17.975 -11.234 1.00 77.94 215 GLU A CA 1
ATOM 1742 C C . GLU A 1 215 ? -4.772 17.218 -10.482 1.00 77.94 215 GLU A C 1
ATOM 1744 O O . GLU A 1 215 ? -5.900 17.701 -10.408 1.00 77.94 215 GLU A O 1
ATOM 1749 N N . TYR A 1 216 ? -4.467 16.043 -9.920 1.00 81.12 216 TYR A N 1
ATOM 1750 C CA . TYR A 1 216 ? -5.415 15.120 -9.282 1.00 81.12 216 TYR A CA 1
ATOM 1751 C C . TYR A 1 216 ? -5.059 14.827 -7.815 1.00 81.12 216 TYR A C 1
ATOM 1753 O O . TYR A 1 216 ? -5.465 13.808 -7.253 1.00 81.12 216 TYR A O 1
ATOM 1761 N N . VAL A 1 217 ? -4.301 15.716 -7.169 1.00 81.19 217 VAL A N 1
ATOM 1762 C CA . VAL A 1 217 ? -3.986 15.623 -5.736 1.00 81.19 217 VAL A CA 1
ATOM 1763 C C . VAL A 1 217 ? -5.118 16.251 -4.920 1.00 81.19 217 VAL A C 1
ATOM 1765 O O . VAL A 1 217 ? -5.158 17.460 -4.750 1.00 81.19 217 VAL A O 1
ATOM 1768 N N . PHE A 1 218 ? -6.036 15.451 -4.374 1.00 82.56 218 PHE A N 1
ATOM 1769 C CA . PHE A 1 218 ? -7.214 15.965 -3.641 1.00 82.56 218 PHE A CA 1
ATOM 1770 C C . PHE A 1 218 ? -7.079 15.985 -2.111 1.00 82.56 218 PHE A C 1
ATOM 1772 O O . PHE A 1 218 ? -8.030 16.325 -1.413 1.00 82.56 218 PHE A O 1
ATOM 1779 N N . ASP A 1 219 ? -5.909 15.637 -1.579 1.00 78.81 219 ASP A N 1
ATOM 1780 C CA . ASP A 1 219 ? -5.673 15.566 -0.129 1.00 78.81 219 ASP A CA 1
ATOM 1781 C C . ASP A 1 219 ? -5.474 16.957 0.514 1.00 78.81 219 ASP A C 1
ATOM 1783 O O . ASP A 1 219 ? -5.642 17.151 1.718 1.00 78.81 219 ASP A O 1
ATOM 1787 N N . ASN A 1 220 ? -5.151 17.975 -0.293 1.00 62.94 220 ASN A N 1
ATOM 1788 C CA . ASN A 1 220 ? -4.821 19.306 0.202 1.00 62.94 220 ASN A CA 1
ATOM 1789 C C . ASN A 1 220 ? -6.047 20.240 0.195 1.00 62.94 220 ASN A C 1
ATOM 1791 O O . ASN A 1 220 ? -6.680 20.446 -0.840 1.00 62.94 220 ASN A O 1
ATOM 1795 N N . LYS A 1 221 ? -6.333 20.892 1.334 1.00 53.25 221 LYS A N 1
ATOM 1796 C CA . LYS A 1 221 ? -7.501 21.784 1.551 1.00 53.25 221 LYS A CA 1
ATOM 1797 C C . LYS A 1 221 ? -7.615 22.978 0.583 1.00 53.25 221 LYS A C 1
ATOM 1799 O O . LYS A 1 221 ? -8.605 23.701 0.638 1.00 53.25 221 LYS A O 1
ATOM 1804 N N . GLN A 1 222 ? -6.603 23.234 -0.246 1.00 44.31 222 GLN A N 1
ATOM 1805 C CA . GLN A 1 222 ? -6.572 24.366 -1.177 1.00 44.31 222 GLN A CA 1
ATOM 1806 C C . GLN A 1 222 ? -7.190 2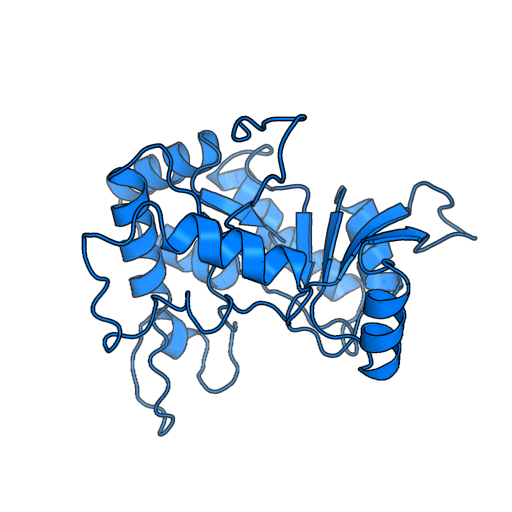4.070 -2.544 1.00 44.31 222 GLN A C 1
ATOM 1808 O O . GLN A 1 222 ? -7.480 25.011 -3.281 1.00 44.31 222 GLN A O 1
ATOM 1813 N N . ILE A 1 223 ? -7.421 22.804 -2.891 1.00 47.44 223 ILE A N 1
ATOM 1814 C CA . ILE A 1 223 ? -8.106 22.478 -4.140 1.00 47.44 223 ILE A CA 1
ATOM 1815 C C . ILE A 1 223 ? -9.601 22.480 -3.841 1.00 47.44 223 ILE A C 1
ATOM 1817 O O . ILE A 1 223 ? -10.149 21.533 -3.279 1.00 47.44 223 ILE A O 1
ATOM 1821 N N . GLN A 1 224 ? -10.268 23.585 -4.188 1.00 44.12 224 GLN A N 1
ATOM 1822 C CA . GLN A 1 224 ? -11.715 23.563 -4.357 1.00 44.12 224 GLN A CA 1
ATOM 1823 C C . GLN A 1 224 ? -12.001 22.585 -5.492 1.00 44.12 224 GLN A C 1
ATOM 1825 O O . GLN A 1 224 ? -11.786 22.902 -6.660 1.00 44.12 224 GLN A O 1
ATOM 1830 N N . VAL A 1 225 ? -12.421 21.372 -5.137 1.00 52.59 225 VAL A N 1
ATOM 1831 C CA . VAL A 1 225 ? -12.949 20.418 -6.107 1.00 52.59 225 VAL A CA 1
ATOM 1832 C C . VAL A 1 225 ? -14.176 21.085 -6.713 1.00 52.59 225 VAL A C 1
ATOM 1834 O O . VAL A 1 225 ? -15.198 21.226 -6.041 1.00 52.59 225 VAL A O 1
ATOM 1837 N N . ASP A 1 226 ? -14.052 21.571 -7.949 1.00 49.38 226 ASP A N 1
ATOM 1838 C CA . ASP A 1 226 ? -15.202 22.064 -8.695 1.00 49.38 226 ASP A CA 1
ATOM 1839 C C . ASP A 1 226 ? -16.203 20.896 -8.795 1.00 49.38 226 ASP A C 1
ATOM 1841 O O . ASP A 1 226 ? -15.853 19.825 -9.300 1.00 49.38 226 ASP A O 1
ATOM 1845 N N . PRO A 1 227 ? -17.435 21.039 -8.282 1.00 49.06 227 PRO A N 1
ATOM 1846 C CA . PRO A 1 227 ? -18.426 19.967 -8.315 1.00 49.06 227 PRO A CA 1
ATOM 1847 C C . PRO A 1 227 ? -18.801 19.524 -9.745 1.00 49.06 227 PRO A C 1
ATOM 1849 O O . PRO A 1 227 ? -19.425 18.475 -9.903 1.00 49.06 227 PRO A O 1
ATOM 1852 N N . ASN A 1 228 ? -18.382 20.263 -10.783 1.00 49.53 228 ASN A N 1
ATOM 1853 C CA . ASN A 1 228 ? -18.534 19.912 -12.200 1.00 49.53 228 ASN A CA 1
ATOM 1854 C C . ASN A 1 228 ? -17.350 19.115 -12.797 1.00 49.53 228 ASN A C 1
ATOM 1856 O O . ASN A 1 228 ? -17.310 18.875 -14.007 1.00 49.53 228 ASN A O 1
ATOM 1860 N N . VAL A 1 229 ? -16.380 18.678 -11.984 1.00 53.28 229 VAL A N 1
ATOM 1861 C CA . VAL A 1 229 ? -15.274 17.780 -12.378 1.00 53.28 229 VAL A CA 1
ATOM 1862 C C . VAL A 1 229 ? -15.835 16.377 -12.624 1.00 53.28 229 VAL A C 1
ATOM 1864 O O . VAL A 1 229 ? -15.720 15.501 -11.775 1.00 53.28 229 VAL A O 1
ATOM 1867 N N . GLN A 1 230 ? -16.488 16.147 -13.764 1.00 58.88 230 GLN A N 1
ATOM 1868 C CA . GLN A 1 230 ? -17.030 14.815 -14.072 1.00 58.88 230 GLN A CA 1
ATOM 1869 C C . GLN A 1 230 ? -16.562 14.259 -15.420 1.00 58.88 230 GLN A C 1
ATOM 1871 O O . GLN A 1 230 ? -16.162 13.102 -15.467 1.00 58.88 230 GLN A O 1
ATOM 1876 N N . GLU A 1 231 ? -16.482 15.062 -16.489 1.00 52.31 231 GLU A N 1
ATOM 1877 C CA . GLU A 1 231 ? -16.151 14.518 -17.823 1.00 52.31 231 GLU A CA 1
ATOM 1878 C C . GLU A 1 231 ? -14.847 15.071 -18.417 1.00 52.31 231 GLU A C 1
ATOM 1880 O O . GLU A 1 231 ? -13.951 14.316 -18.793 1.00 52.31 231 GLU A O 1
ATOM 1885 N N . ARG A 1 232 ? -14.661 16.399 -18.421 1.00 52.22 232 ARG A N 1
ATOM 1886 C CA . ARG A 1 232 ? -13.435 17.039 -18.942 1.00 52.22 232 ARG A CA 1
ATOM 1887 C C . ARG A 1 232 ? -12.180 16.598 -18.179 1.00 52.22 232 ARG A C 1
ATOM 1889 O O . ARG A 1 232 ? -11.103 16.490 -18.760 1.00 52.22 232 ARG A O 1
ATOM 1896 N N . SER A 1 233 ? -12.338 16.289 -16.895 1.00 66.00 233 SER A N 1
ATOM 1897 C CA . SER A 1 233 ? -11.277 15.765 -16.036 1.00 66.00 233 SER A CA 1
ATOM 1898 C C . SER A 1 233 ? -10.940 14.306 -16.343 1.00 66.00 233 SER A C 1
ATOM 1900 O O . SER A 1 233 ? -9.784 13.930 -16.198 1.00 66.00 233 SER A O 1
ATOM 1902 N N . ALA A 1 234 ? -11.890 13.497 -16.822 1.00 68.31 234 ALA A N 1
ATOM 1903 C CA . ALA A 1 234 ? -11.607 12.138 -17.280 1.00 68.31 234 ALA A CA 1
ATOM 1904 C C . ALA A 1 234 ? -10.844 12.160 -18.615 1.00 68.31 234 ALA A C 1
ATOM 1906 O O . ALA A 1 234 ? -9.802 11.522 -18.731 1.00 68.31 234 ALA A O 1
ATOM 1907 N N . TYR A 1 235 ? -11.279 12.979 -19.582 1.00 69.81 235 TYR A N 1
ATOM 1908 C CA . TYR A 1 235 ? -10.555 13.160 -20.850 1.00 69.81 235 TYR A CA 1
ATOM 1909 C C . TYR A 1 235 ? -9.133 13.691 -20.645 1.00 69.81 235 TYR A C 1
ATOM 1911 O O . TYR A 1 235 ? -8.192 13.189 -21.256 1.00 69.81 235 TYR A O 1
ATOM 1919 N N . ASN A 1 236 ? -8.956 14.681 -19.764 1.00 76.62 236 ASN A N 1
ATOM 1920 C CA . ASN A 1 236 ? -7.630 15.198 -19.431 1.00 76.62 236 ASN A CA 1
ATOM 1921 C C . ASN A 1 236 ? -6.755 14.143 -18.749 1.00 76.62 236 ASN A C 1
ATOM 1923 O O . ASN A 1 236 ? -5.570 14.079 -19.057 1.00 76.62 236 ASN A O 1
ATOM 1927 N N . LEU A 1 237 ? -7.330 13.301 -17.881 1.00 78.88 237 LEU A N 1
ATOM 1928 C CA . LEU A 1 237 ? -6.597 12.221 -17.227 1.00 78.88 237 LEU A CA 1
ATOM 1929 C C . LEU A 1 237 ? -6.129 11.197 -18.258 1.00 78.88 237 LEU A C 1
ATOM 1931 O O . LEU A 1 237 ? -4.954 10.859 -18.281 1.00 78.88 237 LEU A O 1
ATOM 1935 N N . VAL A 1 238 ? -7.018 10.747 -19.147 1.00 79.88 238 VAL A N 1
ATOM 1936 C CA . VAL A 1 238 ? -6.653 9.795 -20.206 1.00 79.88 238 VAL A CA 1
ATOM 1937 C C . VAL A 1 238 ? -5.587 10.392 -21.120 1.00 79.88 238 VAL A C 1
ATOM 1939 O O . VAL A 1 238 ? -4.604 9.720 -21.407 1.00 79.88 238 VAL A O 1
ATOM 1942 N N . ARG A 1 239 ? -5.717 11.665 -21.513 1.00 80.56 239 ARG A N 1
ATOM 1943 C CA . ARG A 1 239 ? -4.697 12.356 -22.311 1.00 80.56 239 ARG A CA 1
ATOM 1944 C C . ARG A 1 239 ? -3.344 12.404 -21.595 1.00 80.56 239 ARG A C 1
ATOM 1946 O O . ARG A 1 239 ? -2.339 12.039 -22.190 1.00 80.56 239 ARG A O 1
ATOM 1953 N N . LEU A 1 240 ? -3.324 12.794 -20.318 1.00 78.44 240 LEU A N 1
ATOM 1954 C CA . LEU A 1 240 ? -2.107 12.804 -19.498 1.00 78.44 240 LEU A CA 1
ATOM 1955 C C . LEU A 1 240 ? -1.479 11.412 -19.387 1.00 78.44 240 LEU A C 1
ATOM 1957 O O . LEU A 1 240 ? -0.260 11.299 -19.379 1.00 78.44 240 LEU A O 1
ATOM 1961 N N . LEU A 1 241 ? -2.293 10.359 -19.297 1.00 79.19 241 LEU A N 1
ATOM 1962 C CA . LEU A 1 241 ? -1.821 8.976 -19.228 1.00 79.19 241 LEU A CA 1
ATOM 1963 C C . LEU A 1 241 ? -1.349 8.433 -20.584 1.00 79.19 241 LEU A C 1
ATOM 1965 O O . LEU A 1 241 ? -0.497 7.561 -20.594 1.00 79.19 241 LEU A O 1
ATOM 1969 N N . GLN A 1 242 ? -1.871 8.935 -21.706 1.00 80.25 242 GLN A N 1
ATOM 1970 C CA . GLN A 1 242 ? -1.421 8.575 -23.059 1.00 80.25 242 GLN A CA 1
ATOM 1971 C C . GLN A 1 242 ? -0.125 9.284 -23.468 1.00 80.25 242 GLN A C 1
ATOM 1973 O O . GLN A 1 242 ? 0.630 8.760 -24.281 1.00 80.25 242 GLN A O 1
ATOM 1978 N N . GLU A 1 243 ? 0.110 10.493 -22.954 1.00 78.19 243 GLU A N 1
ATOM 1979 C CA . GLU A 1 243 ? 1.353 11.250 -23.171 1.00 78.19 243 GLU A CA 1
ATOM 1980 C C . GLU A 1 243 ? 2.539 10.676 -22.366 1.00 78.19 243 GLU A C 1
ATOM 1982 O O . GLU A 1 243 ? 3.692 11.012 -22.645 1.00 78.19 243 GLU A O 1
ATOM 1987 N N . ARG A 1 244 ? 2.251 9.833 -21.369 1.00 69.06 244 ARG A N 1
ATOM 1988 C CA . ARG A 1 244 ? 3.209 9.163 -20.483 1.00 69.06 244 ARG A CA 1
ATOM 1989 C C . ARG A 1 244 ? 3.597 7.787 -21.019 1.00 69.06 244 ARG A C 1
ATOM 1991 O O . ARG A 1 244 ? 4.804 7.463 -20.918 1.00 69.06 244 ARG A O 1
#

Sequence (244 aa):
NCPAIDESMINVHLVPHSHIDVGWLKTVDEYYTGDNPSSVPTVGCVRCTLNTTITELLKDATRRFIFIEMKYFSRFWDEADGKLREQIRQLIKERRLEIVNGGWVMSDAGVTMYNDIIDQHTLGFDFIRDTFGSCAQSRTGWHVDQFGHSREHASVFTQMGYDSLFIGRIDFQDLANRKLKQHLELVWKTSPRNLGDRATLFVQTTYDGYYAPAEYVFDNKQIQVDPNVQERSAYNLVRLLQER

Radius of gyration: 18.89 Å; chains: 1; bounding box: 41×47×46 Å

Secondary structure (DSSP, 8-state):
-PPP--TTS-------B----SSSSS-HHHHHH----SS------HHHHHHHHHHHHHH-TT--EEE--HHHHHHHHHH--HHHHHHHHHHHHTTSEEE-S-SSS---SSS--HHHHHHHHHHHHHHHHHHH-TTSB-SEEEESSSSS--HHHHHHHHHHT-SEEEE----HHHHHHHHHHT-SEEEEES-TTTTGGGGEEEEEE-EEEEPPPGGG--SSTT----TTTTSHHHHHHHHHHH--

InterPro domains:
  IPR000602 Glycoside hydrolase family 38, N-terminal domain [PF01074] (9-226)
  IPR011330 Glycoside hydrolase/deacetylase, beta/alpha-barrel [SSF88713] (2-223)
  IPR027291 Glycoside hydrolase 38, N-terminal domain superfamily [G3DSA:3.20.110.10] (2-241)
  IPR050843 Glycosyl Hydrolase Family 38 [PTHR11607] (4-235)